Protein AF-A0A923QSX0-F1 (afdb_monomer_lite)

pLDDT: mean 88.6, std 10.95, range [42.09, 98.25]

Structure (mmCIF, N/CA/C/O backbone):
data_AF-A0A923QSX0-F1
#
_entry.id   AF-A0A923QSX0-F1
#
loop_
_atom_site.group_PDB
_atom_site.id
_atom_site.type_symbol
_atom_site.label_atom_id
_atom_site.label_alt_id
_atom_site.label_comp_id
_atom_site.label_asym_id
_atom_site.label_entity_id
_atom_site.label_seq_id
_atom_site.pdbx_PDB_ins_code
_atom_site.Cartn_x
_atom_site.Cartn_y
_atom_site.Cartn_z
_atom_site.occupancy
_atom_site.B_iso_or_equiv
_atom_site.auth_seq_id
_atom_site.auth_comp_id
_atom_site.auth_asym_id
_atom_site.auth_atom_id
_atom_site.pdbx_PDB_model_num
ATOM 1 N N . MET A 1 1 ? 21.928 25.332 -31.236 1.00 42.09 1 MET A N 1
ATOM 2 C CA . MET A 1 1 ? 21.570 24.000 -31.765 1.00 42.09 1 MET A CA 1
ATOM 3 C C . MET A 1 1 ? 20.581 23.390 -30.797 1.00 42.09 1 MET A C 1
ATOM 5 O O . MET A 1 1 ? 20.935 23.228 -29.638 1.00 42.09 1 MET A O 1
ATOM 9 N N . ASN A 1 2 ? 19.352 23.132 -31.234 1.00 59.59 2 ASN A N 1
ATOM 10 C CA . ASN A 1 2 ? 18.357 22.478 -30.390 1.00 59.59 2 ASN A CA 1
ATOM 11 C C . ASN A 1 2 ? 18.506 20.971 -30.605 1.00 59.59 2 ASN A C 1
ATOM 13 O O . ASN A 1 2 ? 18.407 20.512 -31.740 1.00 59.59 2 ASN A O 1
ATOM 17 N N . GLY A 1 3 ? 18.818 20.221 -29.548 1.00 73.62 3 GLY A N 1
ATOM 18 C CA . GLY A 1 3 ? 18.838 18.760 -29.599 1.00 73.62 3 GLY A CA 1
ATOM 19 C C . GLY A 1 3 ? 17.408 18.246 -29.724 1.00 73.62 3 GLY A C 1
ATOM 20 O O . GLY A 1 3 ? 16.695 18.192 -28.726 1.00 73.62 3 GLY A O 1
ATOM 21 N N . ILE A 1 4 ? 16.979 17.945 -30.951 1.00 88.06 4 ILE A N 1
ATOM 22 C CA . ILE A 1 4 ? 15.684 17.320 -31.231 1.00 88.06 4 ILE A CA 1
ATOM 23 C C . ILE A 1 4 ? 15.918 15.812 -31.245 1.00 88.06 4 ILE A C 1
ATOM 25 O O . ILE A 1 4 ? 16.772 15.323 -31.984 1.00 88.06 4 ILE A O 1
ATOM 29 N N . PHE A 1 5 ? 15.189 15.089 -30.400 1.00 91.12 5 PHE A N 1
ATOM 30 C CA . PHE A 1 5 ? 15.316 13.644 -30.251 1.00 91.12 5 PHE A CA 1
ATOM 31 C C . PHE A 1 5 ? 13.966 12.966 -30.501 1.00 91.12 5 PHE A C 1
ATOM 33 O O . PHE A 1 5 ? 12.935 13.562 -30.180 1.00 91.12 5 PHE A O 1
ATOM 40 N N . PRO A 1 6 ? 13.967 11.734 -31.039 1.00 93.69 6 PRO A N 1
ATOM 41 C CA . PRO A 1 6 ? 12.757 10.953 -31.229 1.00 93.69 6 PRO A CA 1
ATOM 42 C C . PRO A 1 6 ? 11.914 10.811 -29.964 1.00 93.69 6 PRO A C 1
ATOM 44 O O . PRO A 1 6 ? 12.443 10.682 -28.857 1.00 93.69 6 PRO A O 1
ATOM 47 N N . SER A 1 7 ? 10.599 10.735 -30.147 1.00 91.25 7 SER A N 1
ATOM 48 C CA . SER A 1 7 ? 9.651 10.413 -29.077 1.00 91.25 7 SER A CA 1
ATOM 49 C C . SER A 1 7 ? 8.989 9.046 -29.262 1.00 91.25 7 SER A C 1
ATOM 51 O O . SER A 1 7 ? 8.579 8.650 -30.354 1.00 91.25 7 SER A O 1
ATOM 53 N N . ASN A 1 8 ? 8.844 8.313 -28.155 1.00 90.69 8 ASN A N 1
ATOM 54 C CA . ASN A 1 8 ? 8.090 7.063 -28.123 1.00 90.69 8 ASN A CA 1
ATOM 55 C C . ASN A 1 8 ? 6.588 7.350 -27.949 1.00 90.69 8 ASN A C 1
ATOM 57 O O . ASN A 1 8 ? 6.108 7.518 -26.831 1.00 90.69 8 ASN A O 1
ATOM 61 N N . TYR A 1 9 ? 5.865 7.409 -29.069 1.00 87.44 9 TYR A N 1
ATOM 62 C CA . TYR A 1 9 ? 4.414 7.628 -29.095 1.00 87.44 9 TYR A CA 1
ATOM 63 C C . TYR A 1 9 ? 3.580 6.351 -28.928 1.00 87.44 9 TYR A C 1
ATOM 65 O O . TYR A 1 9 ? 2.449 6.435 -28.457 1.00 87.44 9 TYR A O 1
ATOM 73 N N . ASP A 1 10 ? 4.125 5.192 -29.309 1.00 90.12 10 ASP A N 1
ATOM 74 C CA . ASP A 1 10 ? 3.341 3.960 -29.470 1.00 90.12 10 ASP A CA 1
ATOM 75 C C . ASP A 1 10 ? 3.332 3.099 -28.188 1.00 90.12 10 ASP A C 1
ATOM 77 O O . ASP A 1 10 ? 2.415 2.306 -27.986 1.00 90.12 10 ASP A O 1
ATOM 81 N N . TYR A 1 11 ? 4.317 3.275 -27.294 1.00 87.12 11 TYR A N 1
ATOM 82 C CA . TYR A 1 11 ? 4.416 2.567 -26.009 1.00 87.12 11 TYR A CA 1
ATOM 83 C C . TYR A 1 11 ? 4.520 3.562 -24.849 1.00 87.12 11 TYR A C 1
ATOM 85 O O . TYR A 1 11 ? 5.599 3.787 -24.304 1.00 87.12 11 TYR A O 1
ATOM 93 N N . THR A 1 12 ? 3.404 4.193 -24.483 1.00 81.25 12 THR A N 1
ATOM 94 C CA . THR A 1 12 ? 3.361 5.288 -23.494 1.00 81.25 12 THR A CA 1
ATOM 95 C C . THR A 1 12 ? 3.716 4.868 -22.065 1.00 81.25 12 THR A C 1
ATOM 97 O O . THR A 1 12 ? 4.068 5.709 -21.243 1.00 81.25 12 THR A O 1
ATOM 100 N N . ASP A 1 13 ? 3.612 3.577 -21.763 1.00 77.56 13 ASP A N 1
ATOM 101 C CA . ASP A 1 13 ? 3.875 2.954 -20.464 1.00 77.56 13 ASP A CA 1
ATOM 102 C C . ASP A 1 13 ? 5.289 2.356 -20.347 1.00 77.56 13 ASP A C 1
ATOM 104 O O . ASP A 1 13 ? 5.667 1.864 -19.283 1.00 77.56 13 ASP A O 1
ATOM 108 N N . GLN A 1 14 ? 6.078 2.383 -21.426 1.00 81.88 14 GLN A N 1
ATOM 109 C CA . GLN A 1 14 ? 7.390 1.746 -21.489 1.00 81.88 14 GLN A CA 1
ATOM 110 C C . GLN A 1 14 ? 8.450 2.709 -22.009 1.00 81.88 14 GLN A C 1
ATOM 112 O O . GLN A 1 14 ? 8.233 3.502 -22.926 1.00 81.88 14 GLN A O 1
ATOM 117 N N . ARG A 1 15 ? 9.664 2.566 -21.480 1.00 86.62 15 ARG A N 1
ATOM 118 C CA . ARG A 1 15 ? 10.835 3.238 -22.030 1.00 86.62 15 ARG A CA 1
ATOM 119 C C . ARG A 1 15 ? 11.439 2.350 -23.116 1.00 86.62 15 ARG A C 1
ATOM 121 O O . ARG A 1 15 ? 12.007 1.308 -22.802 1.00 86.62 15 ARG A O 1
ATOM 128 N N . LYS A 1 16 ? 11.314 2.748 -24.382 1.00 91.56 16 LYS A N 1
ATOM 129 C CA . LYS A 1 16 ? 11.782 1.970 -25.541 1.00 91.56 16 LYS A CA 1
ATOM 130 C C . LYS A 1 16 ? 12.640 2.800 -26.491 1.00 91.56 16 LYS A C 1
ATOM 132 O O . LYS A 1 16 ? 12.439 4.012 -26.575 1.00 91.56 16 LYS A O 1
ATOM 137 N N . PRO A 1 17 ? 13.595 2.189 -27.215 1.00 94.25 17 PRO A N 1
ATOM 138 C CA . PRO A 1 17 ? 14.258 2.865 -28.324 1.00 94.25 17 PRO A CA 1
ATOM 139 C C . PRO A 1 17 ? 13.234 3.362 -29.344 1.00 94.25 17 PRO A C 1
ATOM 141 O O . PRO A 1 17 ? 12.173 2.767 -29.483 1.00 94.25 17 PRO A O 1
ATOM 144 N N . CYS A 1 18 ? 13.546 4.423 -30.079 1.00 95.94 18 CYS A N 1
ATOM 145 C CA . CYS A 1 18 ? 12.766 4.831 -31.245 1.00 95.94 18 CYS A CA 1
ATOM 146 C C . CYS A 1 18 ? 13.740 5.225 -32.354 1.00 95.94 18 CYS A C 1
ATOM 148 O O . CYS A 1 18 ? 14.561 6.111 -32.137 1.00 95.94 18 CYS A O 1
ATOM 150 N N . PHE A 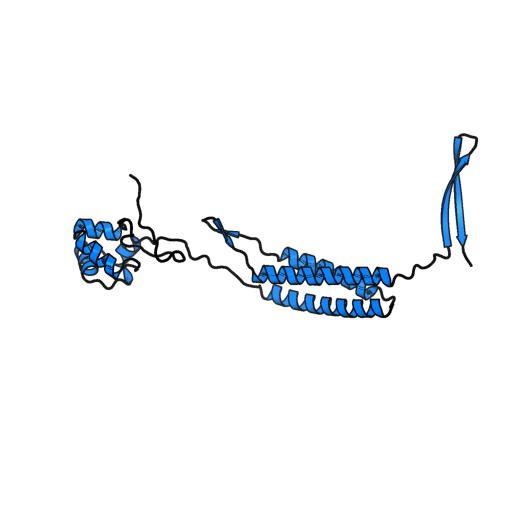1 19 ? 13.711 4.523 -33.489 1.00 95.50 19 PHE A N 1
ATOM 151 C CA . PHE A 1 19 ? 14.677 4.707 -34.573 1.00 95.50 19 PHE A CA 1
ATOM 152 C C . PHE A 1 19 ? 14.368 5.977 -35.379 1.00 95.50 19 PHE A C 1
ATOM 154 O O . PHE A 1 19 ? 15.211 6.871 -35.443 1.00 95.50 19 PHE A O 1
ATOM 161 N N . ILE A 1 20 ? 13.147 6.094 -35.911 1.00 96.12 20 ILE A N 1
ATOM 162 C CA . ILE A 1 20 ? 12.575 7.333 -36.456 1.00 96.12 20 ILE A CA 1
ATOM 163 C C . ILE A 1 20 ? 11.143 7.471 -35.921 1.00 96.12 20 ILE A C 1
ATOM 165 O O . ILE A 1 20 ? 10.337 6.538 -36.037 1.00 96.12 20 ILE A O 1
ATOM 169 N N . ASP A 1 21 ? 10.822 8.613 -35.311 1.00 95.19 21 ASP A N 1
ATOM 170 C CA . ASP A 1 21 ? 9.474 8.877 -34.805 1.00 95.19 21 ASP A CA 1
ATOM 171 C C . ASP A 1 21 ? 8.499 9.332 -35.904 1.00 95.19 21 ASP A C 1
ATOM 173 O O . ASP A 1 21 ? 8.848 9.464 -37.077 1.00 95.19 21 ASP A O 1
ATOM 177 N N . LYS A 1 22 ? 7.230 9.535 -35.531 1.00 93.94 22 LYS A N 1
ATOM 178 C CA . LYS A 1 22 ? 6.171 9.928 -36.475 1.00 93.94 22 LYS A CA 1
ATOM 179 C C . LYS A 1 22 ? 6.368 11.331 -37.066 1.00 93.94 22 LYS A C 1
ATOM 181 O O . LYS A 1 22 ? 5.772 11.623 -38.096 1.00 93.94 22 LYS A O 1
ATOM 186 N N . ASP A 1 23 ? 7.164 12.173 -36.410 1.00 94.31 23 ASP A N 1
ATOM 187 C CA . ASP A 1 23 ? 7.451 13.539 -36.844 1.00 94.31 23 ASP A CA 1
ATOM 188 C C . ASP A 1 23 ? 8.706 13.578 -37.742 1.00 94.31 23 ASP A C 1
ATOM 190 O O . ASP A 1 23 ? 9.114 14.642 -38.206 1.00 94.31 23 ASP A O 1
ATOM 194 N N . GLY A 1 24 ? 9.312 12.412 -38.013 1.00 93.75 24 GLY A N 1
ATOM 195 C CA . GLY A 1 24 ? 10.525 12.265 -38.814 1.00 93.75 24 GLY A CA 1
ATOM 196 C C . GLY A 1 24 ? 11.814 12.497 -38.026 1.00 93.75 24 GLY A C 1
ATOM 197 O O . GLY A 1 24 ? 12.891 12.558 -38.620 1.00 93.75 24 GLY A O 1
ATOM 198 N N . THR A 1 25 ? 11.742 12.613 -36.700 1.00 95.19 25 THR A N 1
ATOM 199 C CA . THR A 1 25 ? 12.931 12.792 -35.869 1.00 95.19 25 THR A CA 1
ATOM 200 C C . THR A 1 25 ? 13.681 11.473 -35.762 1.00 95.19 25 THR A C 1
ATOM 202 O O . THR A 1 25 ? 13.113 10.452 -35.372 1.00 95.19 25 THR A O 1
ATOM 205 N N . ILE A 1 26 ? 14.971 11.496 -36.089 1.00 95.44 26 ILE A N 1
ATOM 206 C CA . ILE A 1 26 ? 15.830 10.314 -36.171 1.00 95.44 26 ILE A CA 1
ATOM 207 C C . ILE A 1 26 ? 16.750 10.195 -34.951 1.00 95.44 26 ILE A C 1
ATOM 209 O O . ILE A 1 26 ? 17.271 11.190 -34.445 1.00 95.44 26 ILE A O 1
ATOM 213 N N . CYS A 1 27 ? 16.949 8.974 -34.451 1.00 94.56 27 CYS A N 1
ATOM 214 C CA . CYS A 1 27 ? 17.863 8.732 -33.337 1.00 94.56 27 CYS A CA 1
ATOM 215 C C . CYS A 1 27 ? 19.328 8.862 -33.769 1.00 94.56 27 CYS A C 1
ATOM 217 O O . CYS A 1 27 ? 19.643 8.854 -34.957 1.00 94.56 27 CYS A O 1
ATOM 219 N N . ALA A 1 28 ? 20.244 8.922 -32.799 1.00 94.00 28 ALA A N 1
ATOM 220 C CA . ALA A 1 28 ? 21.673 9.077 -33.075 1.00 94.00 28 ALA A CA 1
ATOM 221 C C . ALA A 1 28 ? 22.220 7.991 -34.021 1.00 94.00 28 ALA A C 1
ATOM 223 O O . ALA A 1 28 ? 22.907 8.305 -34.988 1.00 94.00 28 ALA A O 1
ATOM 224 N N . VAL A 1 29 ? 21.866 6.722 -33.795 1.00 94.31 29 VAL A N 1
ATOM 225 C CA . VAL A 1 29 ? 22.310 5.610 -34.654 1.00 94.31 29 VAL A CA 1
ATOM 226 C C . VAL A 1 29 ? 21.683 5.707 -36.044 1.00 94.31 29 VAL A C 1
ATOM 228 O O . VAL A 1 29 ? 22.390 5.594 -37.043 1.00 94.31 29 VAL A O 1
ATOM 231 N N . GLY A 1 30 ? 20.374 5.961 -36.123 1.00 94.75 30 GLY A N 1
ATOM 232 C CA . GLY A 1 30 ? 19.685 6.139 -37.400 1.00 94.75 30 GLY A CA 1
ATOM 233 C C . GLY A 1 30 ? 20.281 7.283 -38.218 1.00 94.75 30 GLY A C 1
ATOM 234 O O . GLY A 1 30 ? 20.446 7.146 -39.427 1.00 94.75 30 GLY A O 1
ATOM 235 N N . TYR A 1 31 ? 20.680 8.375 -37.561 1.00 94.88 31 TYR A N 1
ATOM 236 C CA . TYR A 1 31 ? 21.316 9.519 -38.205 1.00 94.88 31 TYR A CA 1
ATOM 237 C C . TYR A 1 31 ? 22.663 9.136 -38.823 1.00 94.88 31 TYR A C 1
ATOM 239 O O . TYR A 1 31 ? 22.932 9.486 -39.970 1.00 94.88 31 TYR A O 1
ATOM 247 N N . LEU A 1 32 ? 23.492 8.365 -38.110 1.00 94.38 32 LEU A N 1
ATOM 248 C CA . LEU A 1 32 ? 24.767 7.879 -38.646 1.00 94.38 32 LEU A CA 1
ATOM 249 C C . LEU A 1 32 ? 24.562 6.992 -39.883 1.00 94.38 32 LEU A C 1
ATOM 251 O O . LEU A 1 32 ? 25.270 7.163 -40.878 1.00 94.38 32 LEU A O 1
ATOM 255 N N . VAL A 1 33 ? 23.563 6.103 -39.856 1.00 95.31 33 VAL A N 1
ATOM 256 C CA . VAL A 1 33 ? 23.191 5.271 -41.012 1.00 95.31 33 VAL A CA 1
ATOM 257 C C . VAL A 1 33 ? 22.735 6.140 -42.183 1.00 95.31 33 VAL A C 1
ATOM 259 O O . VAL A 1 33 ? 23.242 5.985 -43.292 1.00 95.31 33 VAL A O 1
ATOM 262 N N . ALA A 1 34 ? 21.822 7.084 -41.946 1.00 95.94 34 ALA A N 1
ATOM 263 C CA . ALA A 1 34 ? 21.292 7.958 -42.987 1.00 95.94 34 ALA A CA 1
ATOM 264 C C . ALA A 1 34 ? 22.400 8.765 -43.682 1.00 95.94 34 ALA A C 1
ATOM 266 O O . ALA A 1 34 ? 22.391 8.885 -44.906 1.00 95.94 34 ALA A O 1
ATOM 267 N N . GLN A 1 35 ? 23.385 9.254 -42.921 1.00 95.56 35 GLN A N 1
ATOM 268 C CA . GLN A 1 35 ? 24.465 10.084 -43.459 1.00 95.56 35 GLN A CA 1
ATOM 269 C C . GLN A 1 35 ? 25.539 9.314 -44.230 1.00 95.56 35 GLN A C 1
ATOM 271 O O . GLN A 1 35 ? 26.185 9.879 -45.107 1.00 95.56 35 GLN A O 1
ATOM 276 N N . THR A 1 36 ? 25.754 8.038 -43.913 1.00 94.62 36 THR A N 1
ATOM 277 C CA . THR A 1 36 ? 26.860 7.254 -44.497 1.00 94.62 36 THR A CA 1
ATOM 278 C C . THR A 1 36 ? 26.392 6.186 -45.482 1.00 94.62 36 THR A C 1
ATOM 280 O O . THR A 1 36 ? 27.164 5.770 -46.340 1.00 94.62 36 THR A O 1
ATOM 283 N N . ALA A 1 37 ? 25.131 5.760 -45.390 1.00 93.69 37 ALA A N 1
ATOM 284 C CA . ALA A 1 37 ? 24.542 4.713 -46.222 1.00 93.69 37 ALA A CA 1
ATOM 285 C C . ALA A 1 37 ? 23.273 5.176 -46.969 1.00 93.69 37 ALA A C 1
ATOM 287 O O . ALA A 1 37 ? 22.809 4.498 -47.884 1.00 93.69 37 ALA A O 1
ATOM 288 N N . GLY A 1 38 ? 22.734 6.348 -46.618 1.00 95.12 38 GLY A N 1
ATOM 289 C CA . GLY A 1 38 ? 21.580 6.967 -47.265 1.00 95.12 38 GLY A CA 1
ATOM 290 C C . GLY A 1 38 ? 20.273 6.804 -46.487 1.00 95.12 38 GLY A C 1
ATOM 291 O O . GLY A 1 38 ? 20.040 5.808 -45.797 1.00 95.12 38 GLY A O 1
ATOM 292 N N . GLN A 1 39 ? 19.381 7.787 -46.643 1.00 95.50 39 GLN A N 1
ATOM 293 C CA . GLN A 1 39 ? 18.092 7.850 -45.940 1.00 95.50 39 GLN A CA 1
ATOM 294 C C . GLN A 1 39 ? 17.224 6.603 -46.171 1.00 95.50 39 GLN A C 1
ATOM 296 O O . GLN A 1 39 ? 16.635 6.079 -45.232 1.00 95.50 39 GLN A O 1
ATOM 301 N N . GLN A 1 40 ? 17.219 6.060 -47.393 1.00 95.62 40 GLN A N 1
ATOM 302 C CA . GLN A 1 40 ? 16.421 4.882 -47.746 1.00 95.62 40 GLN A CA 1
ATOM 303 C C . GLN A 1 40 ? 16.773 3.642 -46.904 1.00 95.62 40 GLN A C 1
ATOM 305 O O . GLN A 1 40 ? 15.898 2.830 -46.600 1.00 95.62 40 GLN A O 1
ATOM 310 N N . ILE A 1 41 ? 18.040 3.493 -46.501 1.00 94.81 41 ILE A N 1
ATOM 311 C CA . ILE A 1 41 ? 18.475 2.383 -45.642 1.00 94.81 41 ILE A CA 1
ATOM 312 C C . ILE A 1 41 ? 17.975 2.594 -44.210 1.00 94.81 41 ILE A C 1
ATOM 314 O O . ILE A 1 41 ? 17.477 1.651 -43.593 1.00 94.81 41 ILE A O 1
ATOM 318 N N . ALA A 1 42 ? 18.042 3.825 -43.697 1.00 95.81 42 ALA A N 1
ATOM 319 C CA . ALA A 1 42 ? 17.504 4.160 -42.381 1.00 95.81 42 ALA A CA 1
ATOM 320 C C . ALA A 1 42 ? 15.981 3.941 -42.314 1.00 95.81 42 ALA A C 1
ATOM 322 O O . ALA A 1 42 ? 15.490 3.348 -41.352 1.00 95.81 42 ALA A O 1
ATOM 323 N N . ASP A 1 43 ? 15.248 4.327 -43.361 1.00 95.81 43 ASP A N 1
ATOM 324 C CA . ASP A 1 43 ? 13.800 4.119 -43.461 1.00 95.81 43 ASP A CA 1
ATOM 325 C C . ASP A 1 43 ? 13.446 2.625 -43.522 1.00 95.81 43 ASP A C 1
ATOM 327 O O . ASP A 1 43 ? 12.513 2.170 -42.852 1.00 95.81 43 ASP A O 1
ATOM 331 N N . ASN A 1 44 ? 14.222 1.833 -44.273 1.00 95.31 44 ASN A N 1
ATOM 332 C CA . ASN A 1 44 ? 14.046 0.384 -44.335 1.00 95.31 44 ASN A CA 1
ATOM 333 C C . ASN A 1 44 ? 14.244 -0.268 -42.957 1.00 95.31 44 ASN A C 1
ATOM 335 O O . ASN A 1 44 ? 13.392 -1.047 -42.526 1.00 95.31 44 ASN A O 1
ATOM 339 N N . ILE A 1 45 ? 15.309 0.092 -42.235 1.00 95.50 45 ILE A N 1
ATOM 340 C CA . ILE A 1 45 ? 15.548 -0.393 -40.868 1.00 95.50 45 ILE A CA 1
ATOM 341 C C . ILE A 1 45 ? 14.398 0.024 -39.947 1.00 95.50 45 ILE A C 1
ATOM 343 O O . ILE A 1 45 ? 13.857 -0.820 -39.230 1.00 95.50 45 ILE A O 1
ATOM 347 N N . ASN A 1 46 ? 13.973 1.291 -39.999 1.00 96.31 46 ASN A N 1
ATOM 348 C CA . ASN A 1 46 ? 12.872 1.797 -39.183 1.00 96.31 46 ASN A CA 1
ATOM 349 C C . ASN A 1 46 ? 11.576 1.004 -39.405 1.00 96.31 46 ASN A C 1
ATOM 351 O O . ASN A 1 46 ? 10.914 0.637 -38.437 1.00 96.31 46 ASN A O 1
ATOM 355 N N . SER A 1 47 ? 11.242 0.674 -40.657 1.00 95.19 47 SER A N 1
ATOM 356 C CA . SER A 1 47 ? 10.009 -0.054 -40.993 1.00 95.19 47 SER A CA 1
ATOM 357 C C . SER A 1 47 ? 9.888 -1.426 -40.312 1.00 95.19 47 SER A C 1
ATOM 359 O O . SER A 1 47 ? 8.780 -1.882 -40.042 1.00 95.19 47 SER A O 1
ATOM 361 N N . MET A 1 48 ? 11.019 -2.062 -39.988 1.00 94.00 48 MET A N 1
ATOM 362 C CA . MET A 1 48 ? 11.070 -3.381 -39.348 1.00 94.00 48 MET A CA 1
ATOM 363 C C . MET A 1 48 ? 11.425 -3.316 -37.859 1.00 94.00 48 MET A C 1
ATOM 365 O O . MET A 1 48 ? 11.067 -4.211 -37.095 1.00 94.00 48 MET A O 1
ATOM 369 N N . HIS A 1 49 ? 12.148 -2.277 -37.437 1.00 95.31 49 HIS A N 1
ATOM 370 C CA . HIS A 1 49 ? 12.816 -2.238 -36.136 1.00 95.31 49 HIS A CA 1
ATOM 371 C C . HIS A 1 49 ? 12.662 -0.908 -35.388 1.00 95.31 49 HIS A C 1
ATOM 373 O O . HIS A 1 49 ? 13.448 -0.629 -34.484 1.00 95.31 49 HIS A O 1
ATOM 379 N N . LYS A 1 50 ? 11.629 -0.111 -35.701 1.00 95.19 50 LYS A N 1
ATOM 380 C CA . LYS A 1 50 ? 11.354 1.205 -35.089 1.00 95.19 50 LYS A CA 1
ATOM 381 C C . LYS A 1 50 ? 11.582 1.255 -33.575 1.00 95.19 50 LYS A C 1
ATOM 383 O O . LYS A 1 50 ? 12.180 2.212 -33.102 1.00 95.19 50 LYS A O 1
ATOM 388 N N . TYR A 1 51 ? 11.137 0.241 -32.831 1.00 95.44 51 TYR A N 1
ATOM 389 C CA . TYR A 1 51 ? 11.213 0.195 -31.361 1.00 95.44 51 TYR A CA 1
ATOM 390 C C . TYR A 1 51 ? 12.145 -0.882 -30.795 1.00 95.44 51 TYR A C 1
ATOM 392 O O . TYR A 1 51 ? 12.085 -1.186 -29.604 1.00 95.44 51 TYR A O 1
ATOM 400 N N . ALA A 1 52 ? 12.960 -1.509 -31.643 1.00 94.50 52 ALA A N 1
ATOM 401 C CA . ALA A 1 52 ? 13.829 -2.598 -31.222 1.00 94.50 52 ALA A CA 1
ATOM 402 C C . ALA A 1 52 ? 15.163 -2.073 -30.673 1.00 94.50 52 ALA A C 1
ATOM 404 O O . ALA A 1 52 ? 15.679 -1.039 -31.103 1.00 94.50 52 ALA A O 1
ATOM 405 N N . GLU A 1 53 ? 15.749 -2.817 -29.742 1.00 93.31 53 GLU A N 1
ATOM 406 C CA . GLU A 1 53 ? 17.146 -2.622 -29.359 1.00 93.31 53 GLU A CA 1
ATOM 407 C C . GLU A 1 53 ? 18.061 -3.168 -30.456 1.00 93.31 53 GLU A C 1
ATOM 409 O O . GLU A 1 53 ? 17.778 -4.207 -31.053 1.00 93.31 53 GLU A O 1
ATOM 414 N N . LEU A 1 54 ? 19.176 -2.492 -30.725 1.00 92.75 54 LEU A N 1
ATOM 415 C CA . LEU A 1 54 ? 20.088 -2.867 -31.810 1.00 92.75 54 LEU A CA 1
ATOM 416 C C . LEU A 1 54 ? 20.612 -4.300 -31.709 1.00 92.75 54 LEU A C 1
ATOM 418 O O . LEU A 1 54 ? 20.762 -4.970 -32.733 1.00 92.75 54 LEU A O 1
ATOM 422 N N . LEU A 1 55 ? 20.856 -4.781 -30.488 1.00 93.25 55 LEU A N 1
ATOM 423 C CA . LEU A 1 55 ? 21.353 -6.136 -30.243 1.00 93.25 55 LEU A CA 1
ATOM 424 C C . LEU A 1 55 ? 20.380 -7.210 -30.741 1.00 93.25 55 LEU A C 1
ATOM 426 O O . LEU A 1 55 ? 20.816 -8.264 -31.198 1.00 93.25 55 LEU A O 1
ATOM 430 N N . VAL A 1 56 ? 19.073 -6.930 -30.715 1.00 93.06 56 VAL A N 1
ATOM 431 C CA . VAL A 1 56 ? 18.035 -7.874 -31.156 1.00 93.06 56 VAL A CA 1
ATOM 432 C C . VAL A 1 56 ? 17.566 -7.628 -32.593 1.00 93.06 56 VAL A C 1
ATOM 434 O O . VAL A 1 56 ? 16.784 -8.414 -33.126 1.00 93.06 56 VAL A O 1
ATOM 437 N N . MET A 1 57 ? 18.035 -6.564 -33.255 1.00 92.44 57 MET A N 1
ATOM 438 C CA . MET A 1 57 ? 17.704 -6.306 -34.658 1.00 92.44 57 MET A CA 1
ATOM 439 C C . MET A 1 57 ? 18.400 -7.319 -35.566 1.00 92.44 57 MET A C 1
ATOM 441 O O . MET A 1 57 ? 19.628 -7.324 -35.693 1.00 92.44 57 MET A O 1
ATOM 445 N N . ASN A 1 58 ? 17.616 -8.139 -36.261 1.00 91.00 58 ASN A N 1
ATOM 446 C CA . ASN A 1 58 ? 18.116 -9.013 -37.314 1.00 91.00 58 ASN A CA 1
ATOM 447 C C . ASN A 1 58 ? 17.915 -8.361 -38.691 1.00 91.00 58 ASN A C 1
ATOM 449 O O . ASN A 1 58 ? 16.978 -8.692 -39.413 1.00 91.00 58 ASN A O 1
ATOM 453 N N . ASN A 1 59 ? 18.788 -7.411 -39.037 1.00 92.81 59 ASN A N 1
ATOM 454 C CA . ASN A 1 59 ? 18.735 -6.681 -40.302 1.00 92.81 59 ASN A CA 1
ATOM 455 C C . ASN A 1 59 ? 20.094 -6.729 -41.015 1.00 92.81 59 ASN A C 1
ATOM 457 O O . ASN A 1 59 ? 21.101 -6.271 -40.475 1.00 92.81 59 ASN A O 1
ATOM 461 N N . ALA A 1 60 ? 20.120 -7.277 -42.232 1.00 92.62 60 ALA A N 1
ATOM 462 C CA . ALA A 1 60 ? 21.356 -7.456 -42.992 1.00 92.62 60 ALA A CA 1
ATOM 463 C C . ALA A 1 60 ? 22.034 -6.119 -43.336 1.00 92.62 60 ALA A C 1
ATOM 465 O O . ALA A 1 60 ? 23.240 -5.994 -43.152 1.00 92.62 60 ALA A O 1
ATOM 466 N N . SER A 1 61 ? 21.269 -5.108 -43.759 1.00 91.06 61 SER A N 1
ATOM 467 C CA . SER A 1 61 ? 21.797 -3.783 -44.110 1.00 91.06 61 SER A CA 1
ATOM 468 C C . SER A 1 61 ? 22.437 -3.082 -42.913 1.00 91.06 61 SER A C 1
ATOM 470 O O . SER A 1 61 ? 23.521 -2.520 -43.043 1.00 91.06 61 SER A O 1
ATOM 472 N N . LEU A 1 62 ? 21.816 -3.176 -41.734 1.00 92.88 62 LEU A N 1
ATOM 473 C CA . LEU A 1 62 ? 22.382 -2.685 -40.482 1.00 92.88 62 LEU A CA 1
ATOM 474 C C . LEU A 1 62 ? 23.670 -3.436 -40.123 1.00 92.88 62 LEU A C 1
ATOM 476 O O . LEU A 1 62 ? 24.664 -2.800 -39.797 1.00 92.88 62 LEU A O 1
ATOM 480 N N . ASN A 1 63 ? 23.680 -4.770 -40.211 1.00 93.69 63 ASN A N 1
ATOM 481 C CA . ASN A 1 63 ? 24.868 -5.574 -39.902 1.00 93.69 63 ASN A CA 1
ATOM 482 C C . ASN A 1 63 ? 26.043 -5.220 -40.821 1.00 93.69 63 ASN A C 1
ATOM 484 O O . ASN A 1 63 ? 27.161 -5.028 -40.350 1.00 93.69 63 ASN A O 1
ATOM 488 N N . THR A 1 64 ? 25.786 -5.111 -42.127 1.00 94.06 64 THR A N 1
ATOM 489 C CA . THR A 1 64 ? 26.789 -4.691 -43.108 1.00 94.06 64 THR A CA 1
ATOM 490 C C . THR A 1 64 ? 27.296 -3.292 -42.789 1.00 94.06 64 THR A C 1
ATOM 492 O O . THR A 1 64 ? 28.503 -3.092 -42.736 1.00 94.06 64 THR A O 1
ATOM 495 N N . TRP A 1 65 ? 26.398 -2.344 -42.509 1.00 94.88 65 TRP A N 1
ATOM 496 C CA . TRP A 1 65 ? 26.777 -0.979 -42.161 1.00 94.88 65 TRP A CA 1
ATOM 497 C C . TRP A 1 65 ? 27.668 -0.912 -40.913 1.00 94.88 65 TRP A C 1
ATOM 499 O O . TRP A 1 65 ? 28.712 -0.263 -40.954 1.00 94.88 65 TRP A O 1
ATOM 509 N N . VAL A 1 66 ? 27.294 -1.613 -39.836 1.00 94.94 66 VAL A N 1
ATOM 510 C CA . VAL A 1 66 ? 28.074 -1.694 -38.589 1.00 94.94 66 VAL A CA 1
ATOM 511 C C . VAL A 1 66 ? 29.498 -2.179 -38.886 1.00 94.94 66 VAL A C 1
ATOM 513 O O . VAL A 1 66 ? 30.466 -1.505 -38.535 1.00 94.94 66 VAL A O 1
ATOM 516 N N . LEU A 1 67 ? 29.627 -3.287 -39.626 1.00 94.38 67 LEU A N 1
ATOM 517 C CA . LEU A 1 67 ? 30.923 -3.872 -39.979 1.00 94.38 67 LEU A CA 1
ATOM 518 C C . LEU A 1 67 ? 31.762 -2.961 -40.886 1.00 94.38 67 LEU A C 1
ATOM 520 O O . LEU A 1 67 ? 32.955 -2.791 -40.649 1.00 94.38 67 LEU A O 1
ATOM 524 N N . THR A 1 68 ? 31.160 -2.358 -41.915 1.00 94.88 68 THR A N 1
ATOM 525 C CA . THR A 1 68 ? 31.870 -1.474 -42.856 1.00 94.88 68 THR A CA 1
ATOM 526 C C . THR A 1 68 ? 32.412 -0.218 -42.176 1.00 94.88 68 THR A C 1
ATOM 528 O O . THR A 1 68 ? 33.441 0.302 -42.598 1.00 94.88 68 THR A O 1
ATOM 531 N N . ASN A 1 69 ? 31.765 0.246 -41.106 1.00 93.69 69 ASN A N 1
ATOM 532 C CA . ASN A 1 69 ? 32.214 1.405 -40.334 1.00 93.69 69 ASN A CA 1
ATOM 533 C C . ASN A 1 69 ? 33.146 1.035 -39.166 1.00 93.69 69 ASN A C 1
ATOM 535 O O . ASN A 1 69 ? 33.497 1.908 -38.377 1.00 93.69 69 ASN A O 1
ATOM 539 N N . GLY A 1 70 ? 33.567 -0.232 -39.056 1.00 94.88 70 GLY A N 1
ATOM 540 C CA . GLY A 1 70 ? 34.494 -0.687 -38.017 1.00 94.88 70 GLY A CA 1
ATOM 541 C C . GLY A 1 70 ? 33.901 -0.666 -36.607 1.00 94.88 70 GLY A C 1
ATOM 542 O O . GLY A 1 70 ? 34.653 -0.556 -35.643 1.00 94.88 70 GLY A O 1
ATOM 543 N N . LEU A 1 71 ? 32.572 -0.742 -36.494 1.00 94.56 71 LEU A N 1
ATOM 544 C CA . LEU A 1 71 ? 31.845 -0.771 -35.229 1.00 94.56 71 LEU A CA 1
ATOM 545 C C . LEU A 1 71 ? 31.381 -2.193 -34.906 1.00 94.56 71 LEU A C 1
ATOM 547 O O . LEU A 1 71 ? 31.232 -3.049 -35.780 1.00 94.56 71 LEU A O 1
ATOM 551 N N . THR A 1 72 ? 31.079 -2.420 -33.638 1.00 94.88 72 THR A N 1
ATOM 552 C CA . THR A 1 72 ? 30.329 -3.575 -33.145 1.00 94.88 72 THR A CA 1
ATOM 553 C C . THR A 1 72 ? 28.874 -3.192 -32.875 1.00 94.88 72 THR A C 1
ATOM 555 O O . THR A 1 72 ? 28.528 -2.018 -32.699 1.00 94.88 72 THR A O 1
ATOM 558 N N . LYS A 1 73 ? 27.978 -4.185 -32.830 1.00 93.00 73 LYS A N 1
ATOM 559 C CA . LYS A 1 73 ? 26.572 -3.930 -32.482 1.00 93.00 73 LYS A CA 1
ATOM 560 C C . LYS A 1 73 ? 26.423 -3.431 -31.052 1.00 93.00 73 LYS A C 1
ATOM 562 O O . LYS A 1 73 ? 25.536 -2.627 -30.783 1.00 93.00 73 LYS A O 1
ATOM 567 N N . GLU A 1 74 ? 27.285 -3.899 -30.164 1.00 94.31 74 GLU A N 1
ATOM 568 C CA . GLU A 1 74 ? 27.380 -3.504 -28.768 1.00 94.31 74 GLU A CA 1
ATOM 569 C C . GLU A 1 74 ? 27.739 -2.019 -28.653 1.00 94.31 74 GLU A C 1
ATOM 571 O O . GLU A 1 74 ? 27.069 -1.283 -27.931 1.00 94.31 74 GLU A O 1
ATOM 576 N N . GLU A 1 75 ? 28.716 -1.542 -29.430 1.00 94.62 75 GLU A N 1
ATOM 577 C CA . GLU A 1 75 ? 29.062 -0.117 -29.492 1.00 94.62 75 GLU A CA 1
ATOM 578 C C . GLU A 1 75 ? 27.910 0.735 -30.020 1.00 94.62 75 GLU A C 1
ATOM 580 O O . GLU A 1 75 ? 27.581 1.766 -29.432 1.00 94.62 75 GLU A O 1
ATOM 585 N N . CYS A 1 76 ? 27.231 0.290 -31.079 1.00 93.62 76 CYS A N 1
ATOM 586 C CA . CYS A 1 76 ? 26.045 0.991 -31.563 1.00 93.62 76 CYS A CA 1
ATOM 587 C C . CYS A 1 76 ? 24.907 0.981 -30.525 1.00 93.62 76 CYS A C 1
ATOM 589 O O . CYS A 1 76 ? 24.205 1.983 -30.382 1.00 93.62 76 CYS A O 1
ATOM 591 N N . ALA A 1 77 ? 24.732 -0.110 -29.772 1.00 92.62 77 ALA A N 1
ATOM 592 C CA . ALA A 1 77 ? 23.739 -0.210 -28.703 1.00 92.62 77 ALA A CA 1
ATOM 593 C C . ALA A 1 77 ? 24.037 0.745 -27.537 1.00 92.62 77 ALA A C 1
ATOM 595 O O . ALA A 1 77 ? 23.103 1.324 -26.990 1.00 92.62 77 ALA A O 1
ATOM 596 N N . MET A 1 78 ? 25.310 1.003 -27.211 1.00 92.56 78 MET A N 1
ATOM 597 C CA . MET A 1 78 ? 25.682 2.025 -26.218 1.00 92.56 78 MET A CA 1
ATOM 598 C C . MET A 1 78 ? 25.275 3.444 -26.643 1.00 92.56 78 MET A C 1
ATOM 600 O O . MET A 1 78 ? 25.004 4.292 -25.795 1.00 92.56 78 MET A O 1
ATOM 604 N N . ILE A 1 79 ? 25.215 3.703 -27.951 1.00 92.56 79 ILE A N 1
ATOM 605 C CA . ILE A 1 79 ? 24.785 4.989 -28.516 1.00 92.56 79 ILE A CA 1
ATOM 606 C C . ILE A 1 79 ? 23.253 5.085 -28.573 1.00 92.56 79 ILE A C 1
ATOM 608 O O . ILE A 1 79 ? 22.724 6.189 -28.667 1.00 92.56 79 ILE A O 1
ATOM 612 N N . GLN A 1 80 ? 22.523 3.965 -28.524 1.00 91.81 80 GLN A N 1
ATOM 613 C CA . GLN A 1 80 ? 21.072 3.922 -28.696 1.00 91.81 80 GLN A CA 1
ATOM 614 C C . GLN A 1 80 ? 20.334 4.344 -27.413 1.00 91.81 80 GLN A C 1
ATOM 616 O O . GLN A 1 80 ? 20.263 3.578 -26.451 1.00 91.81 80 GLN A O 1
ATOM 621 N N . PRO A 1 81 ? 19.706 5.532 -27.380 1.00 87.94 81 PRO A N 1
ATOM 622 C CA . PRO A 1 81 ? 18.885 5.927 -26.246 1.00 87.94 81 PRO A CA 1
ATOM 623 C C . PRO A 1 81 ? 17.524 5.225 -26.273 1.00 87.94 81 PRO A C 1
ATOM 625 O O . PRO A 1 81 ? 17.028 4.784 -27.314 1.00 87.94 81 PRO A O 1
ATOM 628 N N . THR A 1 82 ? 16.874 5.213 -25.113 1.00 90.56 82 THR A N 1
ATOM 629 C CA . THR A 1 82 ? 15.464 4.847 -24.974 1.00 90.56 82 THR A CA 1
ATOM 630 C C . THR A 1 82 ? 14.637 6.046 -24.518 1.00 90.56 82 THR A C 1
ATOM 632 O O . THR A 1 82 ? 15.092 6.886 -23.731 1.00 90.56 82 THR A O 1
ATOM 635 N N . TYR A 1 83 ? 13.415 6.126 -25.033 1.00 89.38 83 TYR A N 1
ATOM 636 C CA . TYR A 1 83 ? 12.496 7.249 -24.905 1.00 89.38 83 TYR A CA 1
ATOM 637 C C . TYR A 1 83 ? 11.160 6.787 -24.318 1.00 89.38 83 TYR A C 1
ATOM 639 O O . TYR A 1 83 ? 10.766 5.627 -24.461 1.00 89.38 83 TYR A O 1
ATOM 647 N N . GLY A 1 84 ? 10.449 7.707 -23.672 1.00 82.31 84 GLY A N 1
ATOM 648 C CA . GLY A 1 84 ? 9.213 7.417 -22.945 1.00 82.31 84 GLY A CA 1
ATOM 649 C C . GLY A 1 84 ? 9.412 7.395 -21.431 1.00 82.31 84 GLY A C 1
ATOM 650 O O . GLY A 1 84 ? 10.523 7.577 -20.923 1.00 82.31 84 GLY A O 1
ATOM 651 N N . LEU A 1 85 ? 8.307 7.211 -20.714 1.00 70.62 85 LEU A N 1
ATOM 652 C CA . LEU A 1 85 ? 8.300 7.176 -19.258 1.00 70.62 85 LEU A CA 1
ATOM 653 C C . LEU A 1 85 ? 8.917 5.865 -18.762 1.00 70.62 85 LEU A C 1
ATOM 655 O O . LEU A 1 85 ? 8.716 4.799 -19.345 1.00 70.62 85 LEU A O 1
ATOM 659 N N . THR A 1 86 ? 9.675 5.930 -17.668 1.00 64.88 86 THR A N 1
ATOM 660 C CA . THR A 1 86 ? 10.049 4.719 -16.934 1.00 64.88 86 THR A CA 1
ATOM 661 C C . THR A 1 86 ? 8.771 4.075 -16.396 1.00 64.88 86 THR A C 1
ATOM 663 O O . THR A 1 86 ? 8.004 4.794 -15.747 1.00 64.88 86 THR A O 1
ATOM 666 N N . PRO A 1 87 ? 8.525 2.770 -16.634 1.00 59.56 87 PRO A N 1
ATOM 667 C CA . PRO A 1 87 ? 7.344 2.103 -16.103 1.00 59.56 87 PRO A CA 1
ATOM 668 C C . PRO A 1 87 ? 7.297 2.307 -14.590 1.00 59.56 87 PRO A C 1
ATOM 670 O O . PRO A 1 87 ? 8.256 2.013 -13.872 1.00 59.56 87 PRO A O 1
ATOM 673 N N . VAL A 1 88 ? 6.195 2.882 -14.118 1.00 56.69 88 VAL A N 1
ATOM 674 C CA . VAL A 1 88 ? 6.001 3.167 -12.699 1.00 56.69 88 VAL A CA 1
ATOM 675 C C . VAL A 1 88 ? 5.553 1.872 -12.037 1.00 56.69 88 VAL A C 1
ATOM 677 O O . VAL A 1 88 ? 4.402 1.459 -12.166 1.00 56.69 88 VAL A O 1
ATOM 680 N N . TYR A 1 89 ? 6.466 1.208 -11.333 1.00 60.31 89 TYR A N 1
ATOM 681 C CA . TYR A 1 89 ? 6.114 0.054 -10.512 1.00 60.31 89 TYR A CA 1
ATOM 682 C C . TYR A 1 89 ? 5.350 0.539 -9.274 1.00 60.31 89 TYR A C 1
ATOM 684 O O . TYR A 1 89 ? 5.920 1.178 -8.391 1.00 60.31 89 TYR A O 1
ATOM 692 N N . SER A 1 90 ? 4.052 0.239 -9.196 1.00 63.62 90 SER A N 1
ATOM 693 C CA . SER A 1 90 ? 3.285 0.425 -7.961 1.00 63.62 90 SER A CA 1
ATOM 694 C C . SER A 1 90 ? 3.720 -0.641 -6.953 1.00 63.62 90 SER A C 1
ATOM 696 O O . SER A 1 90 ? 3.418 -1.824 -7.116 1.00 63.62 90 SER A O 1
ATOM 698 N N . TYR A 1 91 ? 4.480 -0.239 -5.930 1.00 71.12 91 TYR A N 1
ATOM 699 C CA . TYR A 1 91 ? 4.910 -1.145 -4.865 1.00 71.12 91 TYR A CA 1
ATOM 700 C C . TYR A 1 91 ? 3.753 -1.375 -3.890 1.00 71.12 91 TYR A C 1
ATOM 702 O O . TYR A 1 91 ? 3.557 -0.635 -2.925 1.00 71.12 91 TYR A O 1
ATOM 710 N N . ASN A 1 92 ? 2.950 -2.391 -4.192 1.00 86.62 92 ASN A N 1
ATOM 711 C CA . ASN A 1 92 ? 1.761 -2.736 -3.433 1.00 86.62 92 ASN A CA 1
ATOM 712 C C . ASN A 1 92 ? 2.037 -3.988 -2.585 1.00 86.62 92 ASN A C 1
ATOM 714 O O . ASN A 1 92 ? 1.875 -5.115 -3.047 1.00 86.62 92 ASN A O 1
ATOM 718 N N . HIS A 1 93 ? 2.539 -3.790 -1.366 1.00 90.31 93 HIS A N 1
ATOM 719 C CA . HIS A 1 93 ? 3.050 -4.869 -0.518 1.00 90.31 93 HIS A CA 1
ATOM 720 C C . HIS A 1 93 ? 2.768 -4.599 0.959 1.00 90.31 93 HIS A C 1
ATOM 722 O O . HIS A 1 93 ? 3.099 -3.536 1.480 1.00 90.31 93 HIS A O 1
ATOM 728 N N . ILE A 1 94 ? 2.228 -5.585 1.670 1.00 93.69 94 ILE A N 1
ATOM 729 C CA . ILE A 1 94 ? 2.059 -5.519 3.124 1.00 93.69 94 ILE A CA 1
ATOM 730 C C . ILE A 1 94 ? 3.214 -6.281 3.770 1.00 93.69 94 ILE A C 1
ATOM 732 O O . ILE A 1 94 ? 3.379 -7.472 3.519 1.00 93.69 94 ILE A O 1
ATOM 736 N N . ALA A 1 95 ? 3.992 -5.607 4.624 1.00 94.31 95 ALA A N 1
ATOM 737 C CA . ALA A 1 95 ? 5.006 -6.274 5.439 1.00 94.31 95 ALA A CA 1
ATOM 738 C C . ALA A 1 95 ? 4.354 -7.401 6.269 1.00 94.31 95 ALA A C 1
ATOM 740 O O . ALA A 1 95 ? 3.353 -7.126 6.943 1.00 94.31 95 ALA A O 1
ATOM 741 N N . PRO A 1 96 ? 4.873 -8.645 6.241 1.00 96.38 96 PRO A N 1
ATOM 742 C CA . PRO A 1 96 ? 4.282 -9.765 6.972 1.00 96.38 96 PRO A CA 1
ATOM 743 C C . PRO A 1 96 ? 4.046 -9.459 8.452 1.00 96.38 96 PRO A C 1
ATOM 745 O O . PRO A 1 96 ? 2.991 -9.789 8.990 1.00 96.38 96 PRO A O 1
ATOM 748 N N . GLU A 1 97 ? 4.970 -8.748 9.096 1.00 95.44 97 GLU A N 1
ATOM 749 C CA . GLU A 1 97 ? 4.867 -8.341 10.498 1.00 95.44 97 GLU A CA 1
ATOM 750 C C . GLU A 1 97 ? 3.666 -7.416 10.722 1.00 95.44 97 GLU A C 1
ATOM 752 O O . GLU A 1 97 ? 2.931 -7.572 11.702 1.00 95.44 97 GLU A O 1
ATOM 757 N N . TYR A 1 98 ? 3.426 -6.482 9.793 1.00 96.50 98 TYR A N 1
ATOM 758 C CA . TYR A 1 98 ? 2.277 -5.583 9.846 1.00 96.50 98 TYR A CA 1
ATOM 759 C C . TYR A 1 98 ? 0.966 -6.334 9.615 1.00 96.50 98 TYR A C 1
ATOM 761 O O . TYR A 1 98 ? 0.007 -6.139 10.365 1.00 96.50 98 TYR A O 1
ATOM 769 N N . GLY A 1 99 ? 0.933 -7.226 8.622 1.00 97.50 99 GLY A N 1
ATOM 770 C CA . GLY A 1 99 ? -0.231 -8.056 8.315 1.00 97.50 99 GLY A CA 1
ATOM 771 C C . GLY A 1 99 ? -0.632 -8.952 9.488 1.00 97.50 99 GLY A C 1
ATOM 772 O O . GLY A 1 99 ? -1.784 -8.926 9.924 1.00 97.50 99 GLY A O 1
ATOM 773 N N . VAL A 1 100 ? 0.329 -9.685 10.054 1.00 97.81 100 VAL A N 1
ATOM 774 C CA . VAL A 1 100 ? 0.107 -10.591 11.191 1.00 97.81 100 VAL A CA 1
ATOM 775 C C . VAL A 1 100 ? -0.318 -9.818 12.440 1.00 97.81 100 VAL A C 1
ATOM 777 O O . VAL A 1 100 ? -1.315 -10.174 13.070 1.00 97.81 100 VAL A O 1
ATOM 780 N N . SER A 1 101 ? 0.376 -8.726 12.777 1.00 96.75 101 SER A N 1
ATOM 781 C CA . SER A 1 101 ? 0.029 -7.908 13.949 1.00 96.75 101 SER A CA 1
ATOM 782 C C . SER A 1 101 ? -1.371 -7.306 13.823 1.00 96.75 101 SER A C 1
ATOM 784 O O . SER A 1 101 ? -2.155 -7.350 14.771 1.00 96.75 101 SER A O 1
ATOM 786 N N . SER A 1 102 ? -1.719 -6.807 12.633 1.00 97.44 102 SER A N 1
ATOM 787 C CA . SER A 1 102 ? -3.054 -6.272 12.348 1.00 97.44 102 SER A CA 1
ATOM 788 C C . SER A 1 102 ? -4.137 -7.332 12.519 1.00 97.44 102 SER A C 1
ATOM 790 O O . SER A 1 102 ? -5.170 -7.049 13.125 1.00 97.44 102 SER A O 1
ATOM 792 N N . ALA A 1 103 ? -3.905 -8.556 12.037 1.00 97.94 103 ALA A N 1
ATOM 793 C CA . ALA A 1 103 ? -4.858 -9.655 12.167 1.00 97.94 103 ALA A CA 1
ATOM 794 C C . ALA A 1 103 ? -5.106 -10.030 13.638 1.00 97.94 103 ALA A C 1
ATOM 796 O O . ALA A 1 103 ? -6.258 -10.144 14.057 1.00 97.94 103 ALA A O 1
ATOM 797 N N . ILE A 1 104 ? -4.040 -10.156 14.437 1.00 97.56 104 ILE A N 1
ATOM 798 C CA . ILE A 1 104 ? -4.133 -10.504 15.863 1.00 97.56 104 ILE A CA 1
ATOM 799 C C . ILE A 1 104 ? -4.886 -9.416 16.636 1.00 97.56 104 ILE A C 1
ATOM 801 O O . ILE A 1 104 ? -5.856 -9.712 17.336 1.00 97.56 104 ILE A O 1
ATOM 805 N N . ILE A 1 105 ? -4.472 -8.152 16.494 1.00 95.62 105 ILE A N 1
ATOM 806 C CA . ILE A 1 105 ? -5.090 -7.034 17.221 1.00 95.62 105 ILE A CA 1
ATOM 807 C C . ILE A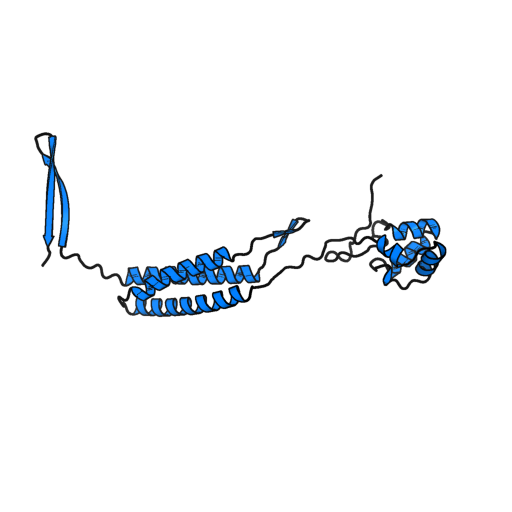 1 105 ? -6.556 -6.867 16.799 1.00 95.62 105 ILE A C 1
ATOM 809 O O . ILE A 1 105 ? -7.424 -6.691 17.656 1.00 95.62 105 ILE A O 1
ATOM 813 N N . SER A 1 106 ? -6.859 -6.999 15.504 1.00 96.56 106 SER A N 1
ATOM 814 C CA . SER A 1 106 ? -8.234 -6.936 14.997 1.00 96.56 106 SER A CA 1
ATOM 815 C C . SER A 1 106 ? -9.110 -8.045 15.573 1.00 96.56 106 SER A C 1
ATOM 817 O O . SER A 1 106 ? -10.227 -7.769 16.004 1.00 96.56 106 SER A O 1
ATOM 819 N N . ALA A 1 107 ? -8.615 -9.284 15.643 1.00 97.06 107 ALA A N 1
ATOM 820 C CA . ALA A 1 107 ? -9.364 -10.399 16.220 1.00 97.06 107 ALA A CA 1
ATOM 821 C C . ALA A 1 107 ? -9.679 -10.177 17.711 1.00 97.06 107 ALA A C 1
ATOM 823 O O . ALA A 1 107 ? -10.809 -10.414 18.155 1.00 97.06 107 ALA A O 1
ATOM 824 N N . LEU A 1 108 ? -8.710 -9.668 18.481 1.00 95.50 108 LEU A N 1
ATOM 825 C CA . LEU A 1 108 ? -8.907 -9.322 19.892 1.00 95.50 108 LEU A CA 1
ATOM 826 C C . LEU A 1 108 ? -9.953 -8.213 20.058 1.00 95.50 108 LEU A C 1
ATOM 828 O O . LEU A 1 108 ? -10.905 -8.368 20.824 1.00 95.50 108 LEU A O 1
ATOM 832 N N . ASN A 1 109 ? -9.831 -7.128 19.294 1.00 96.69 109 ASN A N 1
ATOM 833 C CA . ASN A 1 109 ? -10.744 -5.992 19.387 1.00 96.69 109 ASN A CA 1
ATOM 834 C C . ASN A 1 109 ? -12.161 -6.319 18.895 1.00 96.69 109 ASN A C 1
ATOM 836 O O . ASN A 1 109 ? -13.130 -5.889 19.518 1.00 96.69 109 ASN A O 1
ATOM 840 N N . LEU A 1 110 ? -12.323 -7.153 17.864 1.00 97.00 110 LEU A N 1
ATOM 841 C CA . LEU A 1 110 ? -13.635 -7.675 17.455 1.00 97.00 110 LEU A CA 1
ATOM 842 C C . LEU A 1 110 ? -14.283 -8.527 18.557 1.00 97.00 110 LEU A C 1
ATOM 844 O O . LEU A 1 110 ? -15.487 -8.413 18.814 1.00 97.00 110 LEU A O 1
ATOM 848 N N . SER A 1 111 ? -13.482 -9.333 19.256 1.00 95.25 111 SER A N 1
ATOM 849 C CA . SER A 1 111 ? -13.949 -10.116 20.404 1.00 95.25 111 SER A CA 1
ATOM 850 C C . SER A 1 111 ? -14.412 -9.196 21.537 1.00 95.25 111 SER A C 1
ATOM 852 O O . SER A 1 111 ? -15.514 -9.361 22.064 1.00 95.25 111 SER A O 1
ATOM 854 N N . PHE A 1 112 ? -13.633 -8.160 21.864 1.00 93.88 112 PHE A N 1
ATOM 855 C CA . PHE A 1 112 ? -14.026 -7.156 22.853 1.00 93.88 112 PHE A CA 1
ATOM 856 C C . PHE A 1 112 ? -15.273 -6.374 22.441 1.00 93.88 112 PHE A C 1
ATOM 858 O O . PHE A 1 112 ? -16.134 -6.143 23.285 1.00 93.88 112 PHE A O 1
ATOM 865 N N . ASN A 1 113 ? -15.426 -6.021 21.163 1.00 95.62 113 ASN A N 1
ATOM 866 C CA . ASN A 1 113 ? -16.616 -5.339 20.643 1.00 95.62 113 ASN A CA 1
ATOM 867 C C . ASN A 1 113 ? -17.871 -6.186 20.837 1.00 95.62 113 ASN A C 1
ATOM 869 O O . ASN A 1 113 ? -18.887 -5.684 21.318 1.00 95.62 113 ASN A O 1
ATOM 873 N N . THR A 1 114 ? -17.771 -7.482 20.545 1.00 95.44 114 THR A N 1
ATOM 874 C CA . THR A 1 114 ? -18.860 -8.445 20.743 1.00 95.44 114 THR A CA 1
ATOM 875 C C . THR A 1 114 ? -19.254 -8.528 22.217 1.00 95.44 114 THR A C 1
ATOM 877 O O . THR A 1 114 ? -20.427 -8.387 22.567 1.00 95.44 114 THR A O 1
ATOM 880 N N . VAL A 1 115 ? -18.271 -8.687 23.109 1.00 93.19 115 VAL A N 1
ATOM 881 C CA . VAL A 1 115 ? -18.521 -8.766 24.555 1.00 93.19 115 VAL A CA 1
ATOM 882 C C . VAL A 1 115 ? -19.059 -7.441 25.106 1.00 93.19 115 VAL A C 1
ATOM 884 O O . VAL A 1 115 ? -19.974 -7.455 25.927 1.00 93.19 115 VAL A O 1
ATOM 887 N N . ASN A 1 116 ? -18.557 -6.293 24.641 1.00 92.44 116 ASN A N 1
ATOM 888 C CA . ASN A 1 116 ? -19.092 -4.978 24.995 1.00 92.44 116 ASN A CA 1
ATOM 889 C C . ASN A 1 116 ? -20.558 -4.840 24.577 1.00 92.44 116 ASN A C 1
ATOM 891 O O . ASN A 1 116 ? -21.366 -4.408 25.394 1.00 92.44 116 ASN A O 1
ATOM 895 N N . GLY A 1 117 ? -20.923 -5.264 23.364 1.00 92.38 117 GLY A N 1
ATOM 896 C CA . GLY A 1 117 ? -22.314 -5.269 22.904 1.00 92.38 117 GLY A CA 1
ATOM 897 C C . GLY A 1 117 ? -23.230 -6.102 23.806 1.00 92.38 117 GLY A C 1
ATOM 898 O O . GLY A 1 117 ? -24.285 -5.629 24.229 1.00 92.38 117 GLY A O 1
ATOM 899 N N . ILE A 1 118 ? -22.792 -7.307 24.191 1.00 91.81 118 ILE A N 1
ATOM 900 C CA . ILE A 1 118 ? -23.532 -8.170 25.129 1.00 91.81 118 ILE A CA 1
ATOM 901 C C . ILE A 1 118 ? -23.661 -7.505 26.506 1.00 91.81 118 ILE A C 1
ATOM 903 O O . ILE A 1 118 ? -24.741 -7.511 27.096 1.00 91.81 118 ILE A O 1
ATOM 907 N N . ASN A 1 119 ? -22.577 -6.925 27.021 1.00 91.38 119 ASN A N 1
ATOM 908 C CA . ASN A 1 119 ? -22.538 -6.273 28.330 1.00 91.38 119 ASN A CA 1
ATOM 909 C C . ASN A 1 119 ? -23.431 -5.027 28.397 1.00 91.38 119 ASN A C 1
ATOM 911 O O . ASN A 1 119 ? -24.070 -4.788 29.424 1.00 91.38 119 ASN A O 1
ATOM 915 N N . ILE A 1 120 ? -23.504 -4.255 27.308 1.00 90.50 120 ILE A N 1
ATOM 916 C CA . ILE A 1 120 ? -24.440 -3.135 27.155 1.00 90.50 120 ILE A CA 1
ATOM 917 C C . ILE A 1 120 ? -25.880 -3.657 27.204 1.00 90.50 120 ILE A C 1
ATOM 919 O O . ILE A 1 120 ? -26.671 -3.173 28.008 1.00 90.50 120 ILE A O 1
ATOM 923 N N . GLY A 1 121 ? -26.209 -4.686 26.414 1.00 89.69 121 GLY A N 1
ATOM 924 C CA . GLY A 1 121 ? -27.565 -5.242 26.363 1.00 89.69 121 GLY A CA 1
ATOM 925 C C . GLY A 1 121 ? -28.024 -5.895 27.673 1.00 89.69 121 GLY A C 1
ATOM 926 O O . GLY A 1 121 ? -29.188 -5.788 28.045 1.00 89.69 121 GLY A O 1
ATOM 927 N N . LYS A 1 122 ? -27.111 -6.548 28.402 1.00 90.38 122 LYS A N 1
ATOM 928 C CA . LYS A 1 122 ? -27.401 -7.205 29.689 1.00 90.38 122 LYS A CA 1
ATOM 929 C C . LYS A 1 122 ? -27.304 -6.278 30.905 1.00 90.38 122 LYS A C 1
ATOM 931 O O . LYS A 1 122 ? -27.576 -6.727 32.016 1.00 90.38 122 LYS A O 1
ATOM 936 N N . GLY A 1 123 ? -26.886 -5.024 30.739 1.00 84.62 123 GLY A N 1
ATOM 937 C CA . GLY A 1 123 ? -26.738 -4.092 31.859 1.00 84.62 123 GLY A CA 1
ATOM 938 C C . GLY A 1 123 ? -25.617 -4.463 32.847 1.00 84.62 123 GLY A C 1
ATOM 939 O O . GLY A 1 123 ? -25.719 -4.189 34.046 1.00 84.62 123 GLY A O 1
ATOM 940 N N . THR A 1 124 ? -24.572 -5.170 32.400 1.00 84.06 124 THR A N 1
ATOM 941 C CA . THR A 1 124 ? -23.520 -5.682 33.298 1.00 84.06 124 THR A CA 1
ATOM 942 C C . THR A 1 124 ? -22.573 -4.570 33.744 1.00 84.06 124 THR A C 1
ATOM 944 O O . THR A 1 124 ? -22.092 -3.797 32.925 1.00 84.06 124 THR A O 1
ATOM 947 N N . THR A 1 125 ? -22.181 -4.536 35.017 1.00 78.75 125 THR A N 1
ATOM 948 C CA . THR A 1 125 ? -21.341 -3.451 35.562 1.00 78.75 125 THR A CA 1
ATOM 949 C C . THR A 1 125 ? -19.827 -3.705 35.482 1.00 78.75 125 THR A C 1
ATOM 951 O O . THR A 1 125 ? -19.066 -3.061 36.209 1.00 78.75 125 THR A O 1
ATOM 954 N N . ASN A 1 126 ? -19.359 -4.657 34.665 1.00 81.25 126 ASN A N 1
ATOM 955 C CA . ASN A 1 126 ? -17.928 -4.967 34.564 1.00 81.25 126 ASN A CA 1
ATOM 956 C C . ASN A 1 126 ? -17.189 -3.877 33.772 1.00 81.25 126 ASN A C 1
ATOM 958 O O . ASN A 1 126 ? -17.418 -3.696 32.580 1.00 81.25 126 ASN A O 1
ATOM 962 N N . LYS A 1 127 ? -16.270 -3.177 34.447 1.00 88.25 127 LYS A N 1
ATOM 963 C CA . LYS A 1 127 ? -15.507 -2.059 33.877 1.00 88.25 127 LYS A CA 1
ATOM 964 C C . LYS A 1 127 ? -14.169 -2.465 33.260 1.00 88.25 127 LYS A C 1
ATOM 966 O O . LYS A 1 127 ? -13.596 -1.672 32.526 1.00 88.25 127 LYS A O 1
ATOM 971 N N . ILE A 1 128 ? -13.662 -3.665 33.545 1.00 90.38 128 ILE A N 1
ATOM 972 C CA . ILE A 1 128 ? -12.324 -4.088 33.103 1.00 90.38 128 ILE A CA 1
ATOM 973 C C . ILE A 1 128 ? -12.288 -4.209 31.577 1.00 90.38 128 ILE A C 1
ATOM 975 O O . ILE A 1 128 ? -11.436 -3.608 30.932 1.00 90.38 128 ILE A O 1
ATOM 979 N N . LEU A 1 129 ? -13.256 -4.930 31.006 1.00 90.69 129 LEU A N 1
ATOM 980 C CA . LEU A 1 129 ? -13.382 -5.136 29.560 1.00 90.69 129 LEU A CA 1
ATOM 981 C C . LEU A 1 129 ? -13.438 -3.826 28.761 1.00 90.69 129 LEU A C 1
ATOM 983 O O . LEU A 1 129 ? -12.615 -3.666 27.862 1.00 90.69 129 LEU A O 1
ATOM 987 N N . PRO A 1 130 ? -14.324 -2.863 29.074 1.00 93.31 130 PRO A N 1
ATOM 988 C CA . PRO A 1 130 ? -14.329 -1.610 28.335 1.00 93.31 130 PRO A CA 1
ATOM 989 C C . PRO A 1 130 ? -13.081 -0.752 28.594 1.00 93.31 130 PRO A C 1
ATOM 991 O O . PRO A 1 130 ? -12.616 -0.086 27.679 1.00 93.31 130 PRO A O 1
ATOM 994 N N . VAL A 1 131 ? -12.459 -0.783 29.779 1.00 94.69 131 VAL A N 1
ATOM 995 C CA . VAL A 1 131 ? -11.180 -0.067 29.978 1.00 94.69 131 VAL A CA 1
ATOM 996 C C . VAL A 1 131 ? -10.075 -0.645 29.086 1.00 94.69 131 VAL A C 1
ATOM 998 O O . VAL A 1 131 ? -9.364 0.115 28.432 1.00 94.69 131 VAL A O 1
ATOM 1001 N N . ILE A 1 132 ? -9.966 -1.974 28.991 1.00 95.06 132 ILE A N 1
ATOM 1002 C CA . ILE A 1 132 ? -9.033 -2.631 28.061 1.00 95.06 132 ILE A CA 1
ATOM 1003 C C . ILE A 1 132 ? -9.379 -2.268 26.614 1.00 95.06 132 ILE A C 1
ATOM 1005 O O . ILE A 1 132 ? -8.482 -1.941 25.841 1.00 95.06 132 ILE A O 1
ATOM 1009 N N . GLY A 1 133 ? -10.664 -2.270 26.255 1.00 95.31 133 GLY A N 1
ATOM 1010 C CA . GLY A 1 133 ? -11.131 -1.881 24.925 1.00 95.31 133 GLY A CA 1
ATOM 1011 C C . GLY A 1 133 ? -10.778 -0.434 24.554 1.00 95.31 133 GLY A C 1
ATOM 1012 O O . GLY A 1 133 ? -10.386 -0.172 23.422 1.00 95.31 133 GLY A O 1
ATOM 1013 N N . LEU A 1 134 ? -10.815 0.509 25.501 1.00 96.94 134 LEU A N 1
ATOM 1014 C CA . LEU A 1 134 ? -10.350 1.881 25.258 1.00 96.94 134 LEU A CA 1
ATOM 1015 C C . LEU A 1 134 ? -8.853 1.929 24.930 1.00 96.94 134 LEU A C 1
ATOM 1017 O O . LEU A 1 134 ? -8.461 2.581 23.965 1.00 96.94 134 LEU A O 1
ATOM 1021 N N . ILE A 1 135 ? -8.027 1.228 25.712 1.00 96.62 135 ILE A N 1
ATOM 1022 C CA . ILE A 1 135 ? -6.566 1.209 25.536 1.00 96.62 135 ILE A CA 1
ATOM 1023 C C . ILE A 1 135 ? -6.195 0.535 24.212 1.00 96.62 135 ILE A C 1
ATOM 1025 O O . ILE A 1 135 ? -5.425 1.077 23.422 1.00 96.62 135 ILE A O 1
ATOM 1029 N N . THR A 1 136 ? -6.760 -0.642 23.956 1.00 95.88 136 THR A N 1
ATOM 1030 C CA . THR A 1 136 ? -6.480 -1.438 22.753 1.00 95.88 136 THR A CA 1
ATOM 1031 C C . THR A 1 136 ? -7.051 -0.799 21.492 1.00 95.88 136 THR A C 1
ATOM 1033 O O . THR A 1 136 ? -6.398 -0.839 20.452 1.00 95.88 136 THR A O 1
ATOM 1036 N N . GLY A 1 137 ? -8.213 -0.147 21.573 1.00 97.12 137 GLY A N 1
ATOM 1037 C CA . GLY A 1 137 ? -8.776 0.635 20.475 1.00 97.12 137 GLY A CA 1
ATOM 1038 C C . GLY A 1 137 ? -7.908 1.844 20.120 1.00 97.12 137 GLY A C 1
ATOM 1039 O O . GLY A 1 137 ? -7.552 2.016 18.956 1.00 97.12 137 GLY A O 1
ATOM 1040 N N . ALA A 1 138 ? -7.478 2.627 21.118 1.00 97.81 138 ALA A N 1
ATOM 1041 C CA . ALA A 1 138 ? -6.566 3.753 20.905 1.00 97.81 138 ALA A CA 1
ATOM 1042 C C . ALA A 1 138 ? -5.212 3.296 20.337 1.00 97.81 138 ALA A C 1
ATOM 1044 O O . ALA A 1 138 ? -4.695 3.900 19.396 1.00 97.81 138 ALA A O 1
ATOM 1045 N N . GLY A 1 139 ? -4.669 2.193 20.863 1.00 97.19 139 GLY A N 1
ATOM 1046 C CA . GLY A 1 139 ? -3.448 1.574 20.356 1.00 97.19 139 GLY A CA 1
ATOM 1047 C C . GLY A 1 139 ? -3.576 1.115 18.903 1.00 97.19 139 GLY A C 1
ATOM 1048 O O . GLY A 1 139 ? -2.671 1.362 18.112 1.00 97.19 139 GLY A O 1
ATOM 1049 N N . GLN A 1 140 ? -4.708 0.517 18.516 1.00 97.62 140 GLN A N 1
ATOM 1050 C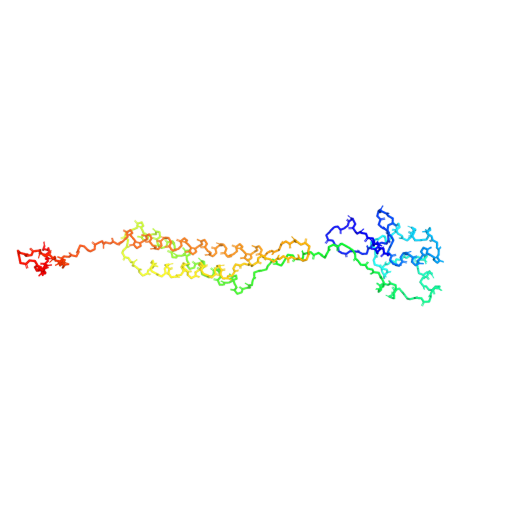 CA . GLN A 1 140 ? -4.934 0.079 17.136 1.00 97.62 140 GLN A CA 1
ATOM 1051 C C . GLN A 1 140 ? -5.096 1.259 16.163 1.00 97.62 140 GLN A C 1
ATOM 1053 O O . GLN A 1 140 ? -4.584 1.190 15.045 1.00 97.62 140 GLN A O 1
ATOM 1058 N N . ILE A 1 141 ? -5.731 2.360 16.587 1.00 98.00 141 ILE A N 1
ATOM 1059 C CA . ILE A 1 141 ? -5.780 3.604 15.799 1.00 98.00 141 ILE A CA 1
ATOM 1060 C C . ILE A 1 141 ? -4.366 4.144 15.589 1.00 98.00 141 ILE A C 1
ATOM 1062 O O . ILE A 1 141 ? -3.980 4.416 14.456 1.00 98.00 141 ILE A O 1
ATOM 1066 N N . ALA A 1 142 ? -3.575 4.263 16.661 1.00 97.56 142 ALA A N 1
ATOM 1067 C CA . ALA A 1 142 ? -2.196 4.735 16.568 1.00 97.56 142 ALA A CA 1
ATOM 1068 C C . ALA A 1 142 ? -1.355 3.835 15.650 1.00 97.56 142 ALA A C 1
ATOM 1070 O O . ALA A 1 142 ? -0.636 4.335 14.792 1.00 97.56 142 ALA A O 1
ATOM 1071 N N . PHE A 1 143 ? -1.499 2.515 15.776 1.00 96.94 143 PHE A N 1
ATOM 1072 C CA . PHE A 1 143 ? -0.816 1.536 14.935 1.00 96.94 143 PHE A CA 1
ATOM 1073 C C . PHE A 1 143 ? -1.186 1.671 13.452 1.00 96.94 143 PHE A C 1
ATOM 1075 O O . PHE A 1 143 ? -0.301 1.706 12.600 1.00 96.94 143 PHE A O 1
ATOM 1082 N N . GLY A 1 144 ? -2.478 1.805 13.131 1.00 96.62 144 GLY A N 1
ATOM 1083 C CA . GLY A 1 144 ? -2.940 2.040 11.762 1.00 96.62 144 GLY A CA 1
ATOM 1084 C C . GLY A 1 144 ? -2.425 3.359 11.180 1.00 96.62 144 GLY A C 1
ATOM 1085 O O . GLY A 1 144 ? -1.976 3.375 10.035 1.00 96.62 144 GLY A O 1
ATOM 1086 N N . SER A 1 145 ? -2.423 4.430 11.980 1.00 96.81 145 SER A N 1
ATOM 1087 C CA . SER A 1 145 ? -1.933 5.758 11.585 1.00 96.81 145 SER A CA 1
ATOM 1088 C C . SER A 1 145 ? -0.421 5.802 11.369 1.00 96.81 145 SER A C 1
ATOM 1090 O O . SER A 1 145 ? 0.031 6.383 10.389 1.00 96.81 145 SER A O 1
ATOM 1092 N N . VAL A 1 146 ? 0.371 5.171 12.245 1.00 96.38 146 VAL A N 1
ATOM 1093 C CA . VAL A 1 146 ? 1.839 5.095 12.102 1.00 96.38 146 VAL A CA 1
ATOM 1094 C C . VAL A 1 146 ? 2.231 4.298 10.858 1.00 96.38 146 VAL A C 1
ATOM 1096 O O . VAL A 1 146 ? 3.207 4.634 10.196 1.00 96.38 146 VAL A O 1
ATOM 1099 N N . MET A 1 147 ? 1.458 3.266 10.519 1.00 95.31 147 MET A N 1
ATOM 1100 C CA . MET A 1 147 ? 1.708 2.422 9.350 1.00 95.31 147 MET A CA 1
ATOM 1101 C C . MET A 1 147 ? 1.035 2.942 8.072 1.00 95.31 147 MET A C 1
ATOM 1103 O O . MET A 1 147 ? 1.124 2.280 7.039 1.00 95.31 147 MET A O 1
ATOM 1107 N N . PHE A 1 148 ? 0.369 4.101 8.117 1.00 95.56 148 PHE A N 1
ATOM 1108 C CA . PHE A 1 148 ? -0.289 4.685 6.951 1.00 95.56 148 PHE A CA 1
ATOM 1109 C C . PHE A 1 148 ? 0.763 5.090 5.904 1.00 95.56 148 PHE A C 1
ATOM 1111 O O . PHE A 1 148 ? 1.702 5.819 6.234 1.00 95.56 148 PHE A O 1
ATOM 1118 N N . PRO A 1 149 ? 0.656 4.622 4.648 1.00 92.38 149 PRO A N 1
ATOM 1119 C CA . PRO A 1 149 ? 1.687 4.870 3.654 1.00 92.38 149 PRO A CA 1
ATOM 1120 C C . PRO A 1 149 ? 1.673 6.331 3.204 1.00 92.38 149 PRO A C 1
ATOM 1122 O O . PRO A 1 149 ? 0.620 6.931 2.988 1.00 92.38 149 PRO A O 1
ATOM 1125 N N . ILE A 1 150 ? 2.869 6.885 3.027 1.00 86.56 150 ILE A N 1
ATOM 1126 C CA . ILE A 1 150 ? 3.064 8.226 2.479 1.00 86.56 150 ILE A CA 1
ATOM 1127 C C . ILE A 1 150 ? 2.918 8.150 0.957 1.00 86.56 150 ILE A C 1
ATOM 1129 O O . ILE A 1 150 ? 3.493 7.265 0.319 1.00 86.56 150 ILE A O 1
ATOM 1133 N N . GLU A 1 151 ? 2.158 9.079 0.379 1.00 84.06 151 GLU A N 1
ATOM 1134 C CA . GLU A 1 151 ? 2.106 9.256 -1.071 1.00 84.06 151 GLU A CA 1
ATOM 1135 C C . GLU A 1 151 ? 3.439 9.827 -1.552 1.00 84.06 151 GLU A C 1
ATOM 1137 O O . GLU A 1 151 ? 3.918 10.846 -1.055 1.00 84.06 151 GLU A O 1
ATOM 1142 N N . GLN A 1 152 ? 4.061 9.148 -2.504 1.00 75.44 152 GLN A N 1
ATOM 1143 C CA . GLN A 1 152 ? 5.320 9.570 -3.088 1.00 75.44 152 GLN A CA 1
ATOM 1144 C C . GLN A 1 152 ? 5.067 10.070 -4.507 1.00 75.44 152 GLN A C 1
ATOM 1146 O O . GLN A 1 152 ? 4.270 9.500 -5.249 1.00 75.44 152 GLN A O 1
ATOM 1151 N N . THR A 1 153 ? 5.755 11.136 -4.900 1.00 71.50 153 THR A N 1
ATOM 1152 C CA . THR A 1 153 ? 5.635 11.713 -6.243 1.00 71.50 153 THR A CA 1
ATOM 1153 C C . THR A 1 153 ? 6.882 11.371 -7.050 1.00 71.50 153 THR A C 1
ATOM 1155 O O . THR A 1 153 ? 8.003 11.652 -6.629 1.00 71.50 153 THR A O 1
ATOM 1158 N N . ALA A 1 154 ? 6.702 10.727 -8.202 1.00 66.38 154 ALA A N 1
ATOM 1159 C CA . ALA A 1 154 ? 7.791 10.367 -9.104 1.00 66.38 154 ALA A CA 1
ATOM 1160 C C . ALA A 1 154 ? 8.190 11.570 -9.966 1.00 66.38 154 ALA A C 1
ATOM 1162 O O . ALA A 1 154 ? 7.411 12.514 -10.153 1.00 66.38 154 ALA A O 1
ATOM 1163 N N . LEU A 1 155 ? 9.389 11.506 -10.555 1.00 57.34 155 LEU A N 1
ATOM 1164 C CA . LEU A 1 155 ? 9.785 12.429 -11.618 1.00 57.34 155 LEU A CA 1
ATOM 1165 C C . LEU A 1 155 ? 8.728 12.376 -12.738 1.00 57.34 155 LEU A C 1
ATOM 1167 O O . LEU A 1 155 ? 8.466 11.309 -13.286 1.00 57.34 155 LEU A O 1
ATOM 1171 N N . GLY A 1 156 ? 8.106 13.517 -13.050 1.00 64.44 156 GLY A N 1
ATOM 1172 C CA . GLY A 1 156 ? 7.000 13.602 -14.016 1.00 64.44 156 GLY A CA 1
ATOM 1173 C C . GLY A 1 156 ? 5.601 13.780 -13.409 1.00 64.44 156 GLY A C 1
ATOM 1174 O O . GLY A 1 156 ? 4.631 13.799 -14.158 1.00 64.44 156 GLY A O 1
ATOM 1175 N N . GLY A 1 157 ? 5.474 13.944 -12.084 1.00 65.19 157 GLY A N 1
ATOM 1176 C CA . GLY A 1 157 ? 4.207 14.322 -11.432 1.00 65.19 157 GLY A CA 1
ATOM 1177 C C . GLY A 1 157 ? 3.233 13.166 -11.185 1.00 65.19 157 GLY A C 1
ATOM 1178 O O . GLY A 1 157 ? 2.069 13.398 -10.868 1.00 65.19 157 GLY A O 1
ATOM 1179 N N . ILE A 1 158 ? 3.695 11.922 -11.322 1.00 66.69 158 ILE A N 1
ATOM 1180 C CA . ILE A 1 158 ? 2.888 10.727 -11.057 1.00 66.69 158 ILE A CA 1
ATOM 1181 C C . ILE A 1 158 ? 2.968 10.409 -9.560 1.00 66.69 158 ILE A C 1
ATOM 1183 O O . ILE A 1 158 ? 4.056 10.157 -9.040 1.00 66.69 158 ILE A O 1
ATOM 1187 N N . ASN A 1 159 ? 1.826 10.411 -8.872 1.00 73.31 159 ASN A N 1
ATOM 1188 C CA . ASN A 1 159 ? 1.736 10.032 -7.461 1.00 73.31 159 ASN A CA 1
ATOM 1189 C C . ASN A 1 159 ? 1.554 8.516 -7.323 1.00 73.31 159 ASN A C 1
ATOM 1191 O O . ASN A 1 159 ? 0.749 7.916 -8.034 1.00 73.31 159 ASN A O 1
ATOM 1195 N N . TYR A 1 160 ? 2.282 7.902 -6.395 1.00 76.38 160 TYR A N 1
ATOM 1196 C CA . TYR A 1 160 ? 2.182 6.488 -6.057 1.00 76.38 160 TYR A CA 1
ATOM 1197 C C . TYR A 1 160 ? 2.028 6.302 -4.551 1.00 76.38 160 TYR A C 1
ATOM 1199 O O . TYR A 1 160 ? 2.644 6.990 -3.738 1.00 76.38 160 TYR A O 1
ATOM 1207 N N . THR A 1 161 ? 1.189 5.345 -4.174 1.00 84.12 161 THR A N 1
ATOM 1208 C CA . THR A 1 161 ? 0.977 4.964 -2.781 1.00 84.12 161 THR A CA 1
ATOM 1209 C C . THR A 1 161 ? 0.720 3.467 -2.684 1.00 84.12 161 THR A C 1
ATOM 1211 O O . THR A 1 161 ? 0.252 2.832 -3.633 1.00 84.12 161 THR A O 1
ATOM 1214 N N . ASN A 1 162 ? 1.070 2.886 -1.541 1.00 90.88 162 ASN A N 1
ATOM 1215 C CA . ASN A 1 162 ? 0.880 1.468 -1.271 1.00 90.88 162 ASN A CA 1
ATOM 1216 C C . ASN A 1 162 ? -0.574 1.219 -0.851 1.00 90.88 162 ASN A C 1
ATOM 1218 O O . ASN A 1 162 ? -0.907 1.238 0.333 1.00 90.88 162 ASN A O 1
ATOM 1222 N N . GLU A 1 163 ? -1.452 1.017 -1.830 1.00 91.31 163 GLU A N 1
ATOM 1223 C CA . GLU A 1 163 ? -2.899 0.911 -1.606 1.00 91.31 163 GLU A CA 1
ATOM 1224 C C . GLU A 1 163 ? -3.301 -0.250 -0.674 1.00 91.31 163 GLU A C 1
ATOM 1226 O O . GLU A 1 163 ? -4.234 -0.116 0.121 1.00 91.31 163 GLU A O 1
ATOM 1231 N N . SER A 1 164 ? -2.572 -1.371 -0.679 1.00 93.38 164 SER A N 1
ATOM 1232 C CA . SER A 1 164 ? -2.833 -2.498 0.230 1.00 93.38 164 SER A CA 1
ATOM 1233 C C . SER A 1 164 ? -2.503 -2.133 1.674 1.00 93.38 164 SER A C 1
ATOM 1235 O O . SER A 1 164 ? -3.306 -2.382 2.575 1.00 93.38 164 SER A O 1
ATOM 1237 N N . GLN A 1 165 ? -1.352 -1.495 1.908 1.00 95.00 165 GLN A N 1
ATOM 1238 C CA . GLN A 1 165 ? -0.983 -1.016 3.239 1.00 95.00 165 GLN A CA 1
ATOM 1239 C C . GLN A 1 165 ? -1.939 0.086 3.717 1.00 95.00 165 GLN A C 1
ATOM 1241 O O . GLN A 1 165 ? -2.384 0.044 4.860 1.00 95.00 165 GLN A O 1
ATOM 1246 N N . LYS A 1 166 ? -2.335 1.006 2.827 1.00 94.88 166 LYS A N 1
ATOM 1247 C CA . LYS A 1 166 ? -3.330 2.061 3.089 1.00 94.88 166 LYS A CA 1
ATOM 1248 C C . LYS A 1 166 ? -4.671 1.476 3.523 1.00 94.88 166 LYS A C 1
ATOM 1250 O O . LYS A 1 166 ? -5.234 1.891 4.535 1.00 94.88 166 LYS A O 1
ATOM 1255 N N . THR A 1 167 ? -5.153 0.471 2.795 1.00 95.94 167 THR A N 1
ATOM 1256 C CA . THR A 1 167 ? -6.396 -0.241 3.112 1.00 95.94 167 THR A CA 1
ATOM 1257 C C . THR A 1 167 ? -6.310 -0.907 4.484 1.00 95.94 167 THR A C 1
ATOM 1259 O O . THR A 1 167 ? -7.205 -0.732 5.310 1.00 95.94 167 THR A O 1
ATOM 1262 N N . LEU A 1 168 ? -5.216 -1.617 4.777 1.00 96.88 168 LEU A N 1
ATOM 1263 C CA . LEU A 1 168 ? -5.025 -2.267 6.075 1.00 96.88 168 LEU A CA 1
ATOM 1264 C C . LEU A 1 168 ? -4.921 -1.254 7.231 1.00 96.88 168 LEU A C 1
ATOM 1266 O O . LEU A 1 168 ? -5.473 -1.490 8.309 1.00 96.88 168 LEU A O 1
ATOM 1270 N N . SER A 1 169 ? -4.283 -0.103 7.008 1.00 97.50 169 SER A N 1
ATOM 1271 C CA . SER A 1 169 ? -4.263 1.011 7.962 1.00 97.50 169 SER A CA 1
ATOM 1272 C C . SER A 1 169 ? -5.662 1.530 8.267 1.00 97.50 169 SER A C 1
ATOM 1274 O O . SER A 1 169 ? -6.010 1.675 9.440 1.00 97.50 169 SER A O 1
ATOM 1276 N N . PHE A 1 170 ? -6.497 1.742 7.246 1.00 97.88 170 PHE A N 1
ATOM 1277 C CA . PHE A 1 170 ? -7.886 2.151 7.454 1.00 97.88 170 PHE A CA 1
ATOM 1278 C C . PHE A 1 170 ? -8.706 1.100 8.203 1.00 97.88 170 PHE A C 1
ATOM 1280 O O . PHE A 1 170 ? -9.484 1.465 9.083 1.00 97.88 170 PHE A O 1
ATOM 1287 N N . VAL A 1 171 ? -8.512 -0.190 7.915 1.00 97.94 171 VAL A N 1
ATOM 1288 C CA . VAL A 1 171 ? -9.173 -1.276 8.656 1.00 97.94 171 VAL A CA 1
ATOM 1289 C C . VAL A 1 171 ? -8.789 -1.237 10.138 1.00 97.94 171 VAL A C 1
ATOM 1291 O O . VAL A 1 171 ? -9.671 -1.271 10.996 1.00 97.94 171 VAL A O 1
ATOM 1294 N N . ASN A 1 172 ? -7.498 -1.097 10.457 1.00 98.12 172 ASN A N 1
ATOM 1295 C CA . ASN A 1 172 ? -7.033 -0.978 11.842 1.00 98.12 172 ASN A CA 1
ATOM 1296 C C . ASN A 1 172 ? -7.634 0.240 12.555 1.00 98.12 172 ASN A C 1
ATOM 1298 O O . ASN A 1 172 ? -8.131 0.113 13.675 1.00 98.12 172 ASN A O 1
ATOM 1302 N N . ILE A 1 173 ? -7.630 1.404 11.900 1.00 98.25 173 ILE A N 1
ATOM 1303 C CA . ILE A 1 173 ? -8.227 2.628 12.445 1.00 98.25 173 ILE A CA 1
ATOM 1304 C C . ILE A 1 173 ? -9.725 2.417 12.690 1.00 98.25 173 ILE A C 1
ATOM 1306 O O . ILE A 1 173 ? -10.200 2.670 13.793 1.00 98.25 173 ILE A O 1
ATOM 1310 N N . GLY A 1 174 ? -10.464 1.888 11.711 1.00 98.06 174 GLY A N 1
ATOM 1311 C CA . GLY A 1 174 ? -11.909 1.677 11.813 1.00 98.06 174 GLY A CA 1
ATOM 1312 C C . GLY A 1 174 ? -12.309 0.710 12.931 1.00 98.06 174 GLY A C 1
ATOM 1313 O O . GLY A 1 174 ? -13.224 1.005 13.711 1.00 98.06 174 GLY A O 1
ATOM 1314 N N . ILE A 1 175 ? -11.606 -0.420 13.064 1.00 98.12 175 ILE A N 1
ATOM 1315 C CA . ILE A 1 175 ? -11.844 -1.378 14.154 1.00 98.12 175 ILE A 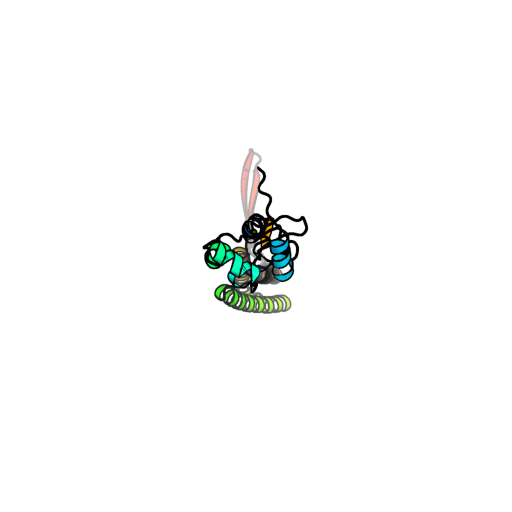CA 1
ATOM 1316 C C . ILE A 1 175 ? -11.496 -0.735 15.501 1.00 98.12 175 ILE A C 1
ATOM 1318 O O . ILE A 1 175 ? -12.321 -0.776 16.415 1.00 98.12 175 ILE A O 1
ATOM 1322 N N . GLY A 1 176 ? -10.338 -0.077 15.610 1.00 97.88 176 GLY A N 1
ATOM 1323 C CA . GLY A 1 176 ? -9.907 0.583 16.842 1.00 97.88 176 GLY A CA 1
ATOM 1324 C C . GLY A 1 176 ? -10.873 1.677 17.305 1.00 97.88 176 GLY A C 1
ATOM 1325 O O . GLY A 1 176 ? -11.242 1.725 18.481 1.00 97.88 176 GLY A O 1
ATOM 1326 N N . THR A 1 177 ? -11.370 2.505 16.380 1.00 98.12 177 THR A N 1
ATOM 1327 C CA . THR A 1 177 ? -12.402 3.517 16.654 1.00 98.12 177 THR A CA 1
ATOM 1328 C C . THR A 1 177 ? -13.698 2.876 17.136 1.00 98.12 177 THR A C 1
ATOM 1330 O O . THR A 1 177 ? -14.263 3.317 18.138 1.00 98.12 177 THR A O 1
ATOM 1333 N N . THR A 1 178 ? -14.145 1.800 16.486 1.00 98.00 178 THR A N 1
ATOM 1334 C CA . THR A 1 178 ? -15.342 1.057 16.910 1.00 98.00 178 THR A CA 1
ATOM 1335 C C . THR A 1 178 ? -15.181 0.519 18.332 1.00 98.00 178 THR A C 1
ATOM 1337 O O . THR A 1 178 ? -16.085 0.659 19.159 1.00 98.00 178 THR A O 1
ATOM 1340 N N . THR A 1 179 ? -14.008 -0.031 18.654 1.00 97.69 179 THR A N 1
ATOM 1341 C CA . THR A 1 179 ? -13.702 -0.535 19.995 1.00 97.69 179 THR A CA 1
ATOM 1342 C C . THR A 1 179 ? -13.688 0.559 21.042 1.00 97.69 179 THR A C 1
ATOM 1344 O O . THR A 1 179 ? -14.276 0.370 22.112 1.00 97.69 179 THR A O 1
ATOM 1347 N N . MET A 1 180 ? -13.108 1.722 20.741 1.00 96.50 180 MET A N 1
ATOM 1348 C CA . MET A 1 180 ? -13.169 2.866 21.647 1.00 96.50 180 MET A CA 1
ATOM 1349 C C . MET A 1 180 ? -14.611 3.313 21.902 1.00 96.50 180 MET A C 1
ATOM 1351 O O . MET A 1 180 ? -14.990 3.489 23.059 1.00 96.50 180 MET A O 1
ATOM 1355 N N . ILE A 1 181 ? -15.426 3.448 20.850 1.00 97.38 181 ILE A N 1
ATOM 1356 C CA . ILE A 1 181 ? -16.819 3.906 20.961 1.00 97.38 181 ILE A CA 1
ATOM 1357 C C . ILE A 1 181 ? -17.650 2.933 21.800 1.00 97.38 181 ILE A C 1
ATOM 1359 O O . ILE A 1 181 ? -18.287 3.352 22.766 1.00 97.38 181 ILE A O 1
ATOM 1363 N N . LEU A 1 182 ? -17.627 1.634 21.482 1.00 95.81 182 LEU A N 1
ATOM 1364 C CA . LEU A 1 182 ? -18.408 0.632 22.219 1.00 95.81 182 LEU A CA 1
ATOM 1365 C C . LEU A 1 182 ? -17.960 0.513 23.675 1.00 95.81 182 LEU A C 1
ATOM 1367 O O . LEU A 1 182 ? -18.785 0.336 24.571 1.00 95.81 182 LEU A O 1
ATOM 1371 N N . SER A 1 183 ? -16.661 0.642 23.928 1.00 95.75 183 SER A N 1
ATOM 1372 C CA . SER A 1 183 ? -16.117 0.606 25.283 1.00 95.75 183 SER A CA 1
ATOM 1373 C C . SER A 1 183 ? -16.520 1.832 26.101 1.00 95.75 183 SER A C 1
ATOM 1375 O O . SER A 1 183 ? -16.951 1.697 27.249 1.00 95.75 183 SER A O 1
ATOM 1377 N N . ALA A 1 184 ? -16.438 3.026 25.506 1.00 95.12 184 ALA A N 1
ATOM 1378 C CA . ALA A 1 184 ? -16.910 4.260 26.123 1.00 95.12 184 ALA A CA 1
ATOM 1379 C C . ALA A 1 184 ? -18.414 4.185 26.413 1.00 95.12 184 ALA A C 1
ATOM 1381 O O . ALA A 1 184 ? -18.841 4.479 27.531 1.00 95.12 184 ALA A O 1
ATOM 1382 N N . TRP A 1 185 ? -19.205 3.712 25.445 1.00 94.56 185 TRP A N 1
ATOM 1383 C CA . TRP A 1 185 ? -20.641 3.514 25.617 1.00 94.56 185 TRP A CA 1
ATOM 1384 C C . TRP A 1 185 ? -20.922 2.563 26.777 1.00 94.56 185 TRP A C 1
ATOM 1386 O O . TRP A 1 185 ? -21.693 2.911 27.668 1.00 94.56 185 TRP A O 1
ATOM 1396 N N . ASN A 1 186 ? -20.279 1.393 26.817 1.00 93.44 186 ASN A N 1
ATOM 1397 C CA . ASN A 1 186 ? -20.472 0.422 27.894 1.00 93.44 186 ASN A CA 1
ATOM 1398 C C . ASN A 1 186 ? -20.225 1.050 29.274 1.00 93.44 186 ASN A C 1
ATOM 1400 O O . ASN A 1 186 ? -21.064 0.921 30.166 1.00 93.44 186 ASN A O 1
ATOM 1404 N N . LEU A 1 187 ? -19.136 1.809 29.436 1.00 92.06 187 LEU A N 1
ATOM 1405 C CA . LEU A 1 187 ? -18.863 2.512 30.691 1.00 92.06 187 LEU A CA 1
ATOM 1406 C C . LEU A 1 187 ? -19.961 3.507 31.058 1.00 92.06 187 LEU A C 1
ATOM 1408 O O . LEU A 1 187 ? -20.313 3.570 32.231 1.00 92.06 187 LEU A O 1
ATOM 1412 N N . ILE A 1 188 ? -20.496 4.259 30.094 1.00 90.50 188 ILE A N 1
ATOM 1413 C CA . ILE A 1 188 ? -21.550 5.255 30.326 1.00 90.50 188 ILE A CA 1
ATOM 1414 C C . ILE A 1 188 ? -22.873 4.569 30.688 1.00 90.50 188 ILE A C 1
ATOM 1416 O O . ILE A 1 188 ? -23.448 4.864 31.737 1.00 90.50 188 ILE A O 1
ATOM 1420 N N . ALA A 1 189 ? -23.326 3.623 29.862 1.00 87.94 189 ALA A N 1
ATOM 1421 C CA . ALA A 1 189 ? -24.609 2.936 30.016 1.00 87.94 189 ALA A CA 1
ATOM 1422 C C . ALA A 1 189 ? -24.681 2.099 31.300 1.00 87.94 189 ALA A C 1
ATOM 1424 O O . ALA A 1 189 ? -25.723 2.045 31.947 1.00 87.94 189 ALA A O 1
ATOM 1425 N N . ASN A 1 190 ? -23.561 1.493 31.703 1.00 80.81 190 ASN A N 1
ATOM 1426 C CA . ASN A 1 190 ? -23.486 0.653 32.897 1.00 80.81 190 ASN A CA 1
ATOM 1427 C C . ASN A 1 190 ? -22.880 1.371 34.112 1.00 80.81 190 ASN A C 1
ATOM 1429 O O . ASN A 1 190 ? -22.634 0.746 35.155 1.00 80.81 190 ASN A O 1
ATOM 1433 N N . SER A 1 191 ? -22.660 2.690 34.033 1.00 72.62 191 SER A N 1
ATOM 1434 C CA . SER A 1 191 ? -22.344 3.476 35.222 1.00 72.62 191 SER A CA 1
ATOM 1435 C C . SER A 1 191 ? -23.610 3.608 36.073 1.00 72.62 191 SER A C 1
ATOM 1437 O O . SER A 1 191 ? -24.477 4.446 35.847 1.00 72.62 191 SER A O 1
ATOM 1439 N N . LYS A 1 192 ? -23.743 2.771 37.107 1.00 62.91 192 LYS A N 1
ATOM 1440 C CA . LYS A 1 192 ? -24.640 3.120 38.210 1.00 62.91 192 LYS A CA 1
ATOM 1441 C C . LYS A 1 192 ? -24.042 4.362 38.861 1.00 62.91 192 LYS A C 1
ATOM 1443 O O . LYS A 1 192 ? -22.966 4.266 39.461 1.00 62.91 192 LYS A O 1
ATOM 1448 N N . GLN A 1 193 ? -24.706 5.516 38.744 1.00 54.97 193 GLN A N 1
ATOM 1449 C CA . GLN A 1 193 ? -24.431 6.637 39.636 1.00 54.97 193 GLN A CA 1
ATOM 1450 C C . GLN A 1 193 ? -24.586 6.091 41.054 1.00 54.97 193 GLN A C 1
ATOM 1452 O O . GLN A 1 193 ? -25.693 5.818 41.515 1.00 54.97 193 GLN A O 1
ATOM 1457 N N . LYS A 1 194 ? -23.467 5.865 41.750 1.00 55.88 194 LYS A N 1
ATOM 1458 C CA . LYS A 1 194 ? -23.529 5.721 43.197 1.00 55.88 194 LYS A CA 1
ATOM 1459 C C . LYS A 1 194 ? -24.036 7.075 43.664 1.00 55.88 194 LYS A C 1
ATOM 1461 O O . LYS A 1 194 ? -23.268 8.035 43.617 1.00 55.88 194 LYS A O 1
ATOM 1466 N N . PHE A 1 195 ? -25.308 7.166 44.055 1.00 54.44 195 PHE A N 1
ATOM 1467 C CA . PHE A 1 195 ? -25.756 8.268 44.892 1.00 54.44 195 PHE A CA 1
ATOM 1468 C C . PHE A 1 195 ? -24.751 8.313 46.033 1.00 54.44 195 PHE A C 1
ATOM 1470 O O . PHE A 1 195 ? -24.669 7.381 46.836 1.00 54.44 195 PHE A O 1
ATOM 1477 N N . LYS A 1 196 ? -23.875 9.322 46.024 1.00 59.62 196 LYS A N 1
ATOM 1478 C CA . LYS A 1 196 ? -22.966 9.515 47.137 1.00 59.62 196 LYS A CA 1
ATOM 1479 C C . LYS A 1 196 ? -23.889 9.823 48.301 1.00 59.62 196 LYS A C 1
ATOM 1481 O O . LYS A 1 196 ? -24.478 10.897 48.349 1.00 59.62 196 LYS A O 1
ATOM 1486 N N . LEU A 1 197 ? -24.043 8.851 49.199 1.00 67.69 197 LEU A N 1
ATOM 1487 C CA . LEU A 1 197 ? -24.812 9.025 50.428 1.00 67.69 197 LEU A CA 1
ATOM 1488 C C . LEU A 1 197 ? -24.264 10.212 51.218 1.00 67.69 197 LEU A C 1
ATOM 1490 O O . LEU A 1 197 ? -25.014 10.804 51.973 1.00 67.69 197 LEU A O 1
ATOM 1494 N N . THR A 1 198 ? -23.001 10.586 50.984 1.00 76.44 198 THR A N 1
ATOM 1495 C CA . THR A 1 198 ? -22.307 11.691 51.632 1.00 76.44 198 THR A CA 1
ATOM 1496 C C . THR A 1 198 ? -21.873 12.761 50.622 1.00 76.44 198 THR A C 1
ATOM 1498 O O . THR A 1 198 ? -21.056 12.483 49.740 1.00 76.44 198 THR A O 1
ATOM 1501 N N . SER A 1 199 ? -22.359 13.993 50.777 1.00 83.06 199 SER A N 1
ATOM 1502 C CA . SER A 1 199 ? -21.888 15.181 50.048 1.00 83.06 199 SER A CA 1
ATOM 1503 C C . SER A 1 199 ? -21.186 16.162 50.986 1.00 83.06 199 SER A C 1
ATOM 1505 O O . SER A 1 199 ? -21.622 16.343 52.121 1.00 83.06 199 SER A O 1
ATOM 1507 N N . TRP A 1 200 ? -20.130 16.806 50.492 1.00 84.06 200 TRP A N 1
ATOM 1508 C CA . TRP A 1 200 ? -19.341 17.812 51.205 1.00 84.06 200 TRP A CA 1
ATOM 1509 C C . TRP A 1 200 ? -19.426 19.101 50.385 1.00 84.06 200 TRP A C 1
ATOM 1511 O O . TRP A 1 200 ? -19.024 19.093 49.223 1.00 84.06 200 TRP A O 1
ATOM 1521 N N . ASN A 1 201 ? -19.979 20.171 50.950 1.00 86.31 201 ASN A N 1
ATOM 1522 C CA . ASN A 1 201 ? -20.142 21.456 50.270 1.00 86.31 201 ASN A CA 1
ATOM 1523 C C . ASN A 1 201 ? -19.435 22.562 51.055 1.00 86.31 201 ASN A C 1
ATOM 1525 O O . ASN A 1 201 ? -19.523 22.603 52.283 1.00 86.31 201 ASN A O 1
ATOM 1529 N N . PHE A 1 202 ? -18.775 23.468 50.336 1.00 86.62 202 PHE A N 1
ATOM 1530 C CA . PHE A 1 202 ? -18.211 24.696 50.886 1.00 86.62 202 PHE A CA 1
ATOM 1531 C C . PHE A 1 202 ? -18.998 25.882 50.343 1.00 86.62 202 PHE A C 1
ATOM 1533 O O . PHE A 1 202 ? -19.179 26.000 49.133 1.00 86.62 202 PHE A O 1
ATOM 1540 N N . TYR A 1 203 ? -19.447 26.756 51.235 1.00 84.88 203 TYR A N 1
ATOM 1541 C CA . TYR A 1 203 ? -20.166 27.970 50.873 1.00 84.88 203 TYR A CA 1
ATOM 1542 C C . TYR A 1 203 ? -19.413 29.178 51.413 1.00 84.88 203 TYR A C 1
ATOM 1544 O O . TYR A 1 203 ? -19.021 29.193 52.580 1.00 84.88 203 TYR A O 1
ATOM 1552 N N . SER A 1 204 ? -19.222 30.196 50.580 1.00 84.38 204 SER A N 1
ATOM 1553 C CA . SER A 1 204 ? -18.834 31.520 51.053 1.00 84.38 204 SER A CA 1
ATOM 1554 C C . SER A 1 204 ? -20.094 32.291 51.433 1.00 84.38 204 SER A C 1
ATOM 1556 O O . SER A 1 204 ? -21.040 32.380 50.653 1.00 84.38 204 SER A O 1
ATOM 1558 N N . ILE A 1 205 ? -20.128 32.830 52.649 1.00 84.19 205 ILE A N 1
ATOM 1559 C CA . ILE A 1 205 ? -21.241 33.647 53.132 1.00 84.19 205 ILE A CA 1
ATOM 1560 C C . ILE A 1 205 ? -20.703 35.062 53.373 1.00 84.19 205 ILE A C 1
ATOM 1562 O O . ILE A 1 205 ? -19.754 35.224 54.150 1.00 84.19 205 ILE A O 1
ATOM 1566 N N . PRO A 1 206 ? -21.263 36.090 52.711 1.00 78.88 206 PRO A N 1
ATOM 1567 C CA . PRO A 1 206 ? -20.868 37.467 52.964 1.00 78.88 206 PRO A CA 1
ATOM 1568 C C . PRO A 1 206 ? -21.299 37.871 54.377 1.00 78.88 206 PRO A C 1
ATOM 1570 O O . PRO A 1 206 ? -22.442 37.649 54.776 1.00 78.88 206 PRO A O 1
ATOM 1573 N N . THR A 1 207 ? -20.386 38.462 55.146 1.00 75.56 207 THR A N 1
ATOM 1574 C CA . THR A 1 207 ? -20.690 38.996 56.483 1.00 75.56 207 THR A CA 1
ATOM 1575 C C . THR A 1 207 ? -20.844 40.515 56.427 1.00 75.56 207 THR A C 1
ATOM 1577 O O . THR A 1 207 ? -20.275 41.173 55.556 1.00 75.56 207 THR A O 1
ATOM 1580 N N . GLN A 1 208 ? -21.594 41.096 57.370 1.00 74.88 208 GLN A N 1
ATOM 1581 C CA . GLN A 1 208 ? -21.877 42.542 57.410 1.00 74.88 208 GLN A CA 1
ATOM 1582 C C . GLN A 1 208 ? -20.617 43.426 57.520 1.00 74.88 208 GLN A C 1
ATOM 1584 O O . GLN A 1 208 ? -20.682 44.614 57.227 1.00 74.88 208 GLN A O 1
ATOM 1589 N N . ALA A 1 209 ? -19.467 42.856 57.895 1.00 72.25 209 ALA A N 1
ATOM 1590 C CA . ALA A 1 209 ? -18.198 43.564 58.070 1.00 72.25 209 ALA A CA 1
ATOM 1591 C C . ALA A 1 209 ? -17.254 43.484 56.849 1.00 72.25 209 ALA A C 1
ATOM 1593 O O . ALA A 1 209 ? -16.046 43.622 57.010 1.00 72.25 209 ALA A O 1
ATOM 1594 N N . ASN A 1 210 ? -17.772 43.225 55.639 1.00 73.56 210 ASN A N 1
ATOM 1595 C CA . ASN A 1 210 ? -16.980 43.068 54.404 1.00 73.56 210 ASN A CA 1
ATOM 1596 C C . ASN A 1 210 ? -15.937 41.923 54.452 1.00 73.56 210 ASN A C 1
ATOM 1598 O O . ASN A 1 210 ? -14.996 41.886 53.663 1.00 73.56 210 ASN A O 1
ATOM 1602 N N . ASN A 1 211 ? -16.120 40.967 55.367 1.00 76.88 211 ASN A N 1
ATOM 1603 C CA . ASN A 1 211 ? -15.321 39.748 55.469 1.00 76.88 211 ASN A CA 1
ATOM 1604 C C . ASN A 1 211 ? -16.089 38.563 54.864 1.00 76.88 211 ASN A C 1
ATOM 1606 O O . ASN A 1 211 ? -17.321 38.500 54.941 1.00 76.88 211 ASN A O 1
ATOM 1610 N N . 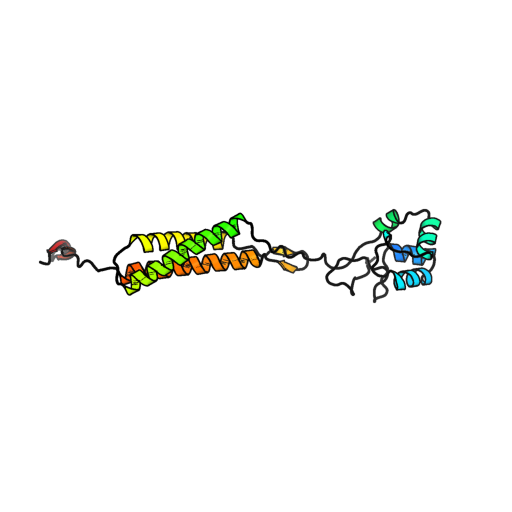THR A 1 212 ? -15.369 37.592 54.301 1.00 80.44 212 THR A N 1
ATOM 1611 C CA . THR A 1 212 ? -15.968 36.358 53.768 1.00 80.44 212 THR A CA 1
ATOM 1612 C C . THR A 1 212 ? -15.914 35.261 54.824 1.00 80.44 212 THR A C 1
ATOM 1614 O O . THR A 1 212 ? -14.831 34.834 55.219 1.00 80.44 212 THR A O 1
ATOM 1617 N N . GLY A 1 213 ? -17.075 34.792 55.278 1.00 81.75 213 GLY A N 1
ATOM 1618 C CA . GLY A 1 213 ? -17.171 33.579 56.087 1.00 81.75 213 GLY A CA 1
ATOM 1619 C C . GLY A 1 213 ? -17.145 32.342 55.192 1.00 81.75 213 GLY A C 1
ATOM 1620 O O . GLY A 1 213 ? -17.726 32.354 54.109 1.00 81.75 213 GLY A O 1
ATOM 1621 N N . MET A 1 214 ? -16.493 31.266 55.631 1.00 86.00 214 MET A N 1
ATOM 1622 C CA . MET A 1 214 ? -16.559 29.964 54.962 1.00 86.00 214 MET A CA 1
ATOM 1623 C C . MET A 1 214 ? -17.395 29.008 55.807 1.00 86.00 214 MET A C 1
ATOM 1625 O O . MET A 1 214 ? -17.096 28.783 56.977 1.00 86.00 214 MET A O 1
ATOM 1629 N N . ALA A 1 215 ? -18.437 28.440 55.212 1.00 85.00 215 ALA A N 1
ATOM 1630 C CA . ALA A 1 215 ? -19.261 27.409 55.818 1.00 85.00 215 ALA A CA 1
ATOM 1631 C C . ALA A 1 215 ? -18.966 26.061 55.162 1.00 85.00 215 ALA A C 1
ATOM 1633 O O . ALA A 1 215 ? -18.881 25.946 53.939 1.00 85.00 215 ALA A O 1
ATOM 1634 N N . PHE A 1 216 ? -18.842 25.036 55.995 1.00 89.50 216 PHE A N 1
ATOM 1635 C CA . PHE A 1 216 ? -18.640 23.660 55.578 1.00 89.50 216 PHE A CA 1
ATOM 1636 C C . PHE A 1 216 ? -19.896 22.851 55.917 1.00 89.50 216 PHE A C 1
ATOM 1638 O O . PHE A 1 216 ? -20.355 22.861 57.057 1.00 89.50 216 PHE A O 1
ATOM 1645 N N . SER A 1 217 ? -20.465 22.161 54.929 1.00 86.44 217 SER A N 1
ATOM 1646 C CA . SER A 1 217 ? -21.648 21.319 55.108 1.00 86.44 217 SER A CA 1
ATOM 1647 C C . SER A 1 217 ? -21.357 19.883 54.696 1.00 86.44 217 SER A C 1
ATOM 1649 O O . SER A 1 217 ? -21.002 19.611 53.547 1.00 86.44 217 SER A O 1
ATOM 1651 N N . LEU A 1 218 ? -21.553 18.966 55.641 1.00 87.06 218 LEU A N 1
ATOM 1652 C CA . LEU A 1 218 ? -21.539 17.528 55.422 1.00 87.06 218 LEU A CA 1
ATOM 1653 C C . LEU A 1 218 ? -22.975 17.009 55.475 1.00 87.06 218 LEU A C 1
ATOM 1655 O O . LEU A 1 218 ? -23.616 17.066 56.521 1.00 87.06 218 LEU A O 1
ATOM 1659 N N . THR A 1 219 ? -23.484 16.473 54.371 1.00 83.56 219 THR A N 1
ATOM 1660 C CA . THR A 1 219 ? -24.823 15.871 54.337 1.00 83.56 219 THR A CA 1
ATOM 1661 C C . THR A 1 219 ? -24.700 14.383 54.082 1.00 83.56 219 THR A C 1
ATOM 1663 O O . THR A 1 219 ? -24.131 13.987 53.066 1.00 83.56 219 THR A O 1
ATOM 1666 N N . ARG A 1 220 ? -25.249 13.565 54.990 1.00 79.88 220 ARG A N 1
ATOM 1667 C CA . ARG A 1 220 ? -25.407 12.122 54.800 1.00 79.88 220 ARG A CA 1
ATOM 1668 C C . ARG A 1 220 ? -26.893 11.786 54.658 1.00 79.88 220 ARG A C 1
ATOM 1670 O O . ARG A 1 220 ? -27.639 11.987 55.609 1.00 79.88 220 ARG A O 1
ATOM 1677 N N . LYS A 1 221 ? -27.329 11.304 53.492 1.00 71.31 221 LYS A N 1
ATOM 1678 C CA . LYS A 1 221 ? -28.671 10.723 53.324 1.00 71.31 221 LYS A CA 1
ATOM 1679 C C . LYS A 1 22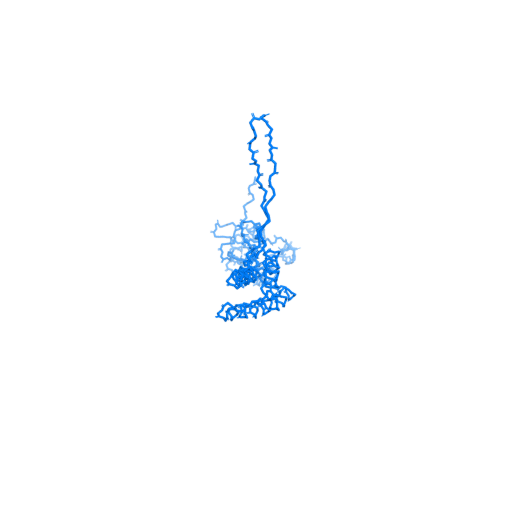1 ? -28.657 9.296 53.879 1.00 71.31 221 LYS A C 1
ATOM 1681 O O . LYS A 1 221 ? -27.750 8.533 53.539 1.00 71.31 221 LYS A O 1
ATOM 1686 N N . PHE A 1 222 ? -29.607 8.994 54.761 1.00 63.53 222 PHE A N 1
ATOM 1687 C CA . PHE A 1 222 ? -29.878 7.656 55.292 1.00 63.53 222 PHE A CA 1
ATOM 1688 C C . PHE A 1 222 ? -30.997 7.002 54.488 1.00 63.53 222 PHE A C 1
ATOM 1690 O O . PHE A 1 222 ? -31.897 7.754 54.047 1.00 63.53 222 PHE A O 1
#

Radius of gyration: 37.8 Å; chains: 1; bounding box: 64×54×106 Å

Foldseek 3Di:
DDPDAAADPPCQQAFFFFQAHPVRGGAPLLVVCCVPVNNVLSVVQCVPDRGHQLVPDPDPSSVVVCVVVVHDSVRSSVRTGTHHDHRDDQPQDDDPVLVVVLVVLLVVLVVLLVVLVVLLVVLPQDLPSLVVLQVSLVVLLVSLVVQAWDWDADVPGDTHTNVNSNVSSVVSNVSSVSSNVSSVSSNVSNDPPPPPQWDWDWDWDQDPVRDTDIDIDIHGHD

Sequence (222 aa):
MNGIFPSNYDYTDQRKPCFIDKDGTICAVGYLVAQTAGQQIADNINSMHKYAELLVMNNASLNTWVLTNGLTKEECAMIQPTYGLTPVYSYNHIAPEYGVSSAIISALNLSFNTVNGINIGKGTTNKILPVIGLITGAGQIAFGSVMFPIEQTALGGINYTNESQKTLSFVNIGIGTTTMILSAWNLIANSKQKFKLTSWNFYSIPTQANNTGMAFSLTRKF

Secondary structure (DSSP, 8-state):
---------S-TTS-B--SB-TT-PBPHHHHHHHHHH-HHHHHHHHHHHTT--GGG---HHHHHHHHHTT--HHHHHHH---BSPPP--------HHHHHHHHHHHHHHHHHHHHHHHHHHTT----HHHHHHHHHHHHHHHHHHHTPPPPEE-TTS-EE--HHHHHHHHHHHHHHHHHHHHHHHHHHHT------SEEEEEEEEE-TTSPEEEEEEEEE--